Protein AF-A0A3N4KGC6-F1 (afdb_monomer_lite)

Radius of gyration: 40.46 Å; chains: 1; bounding box: 91×63×111 Å

Structure (mmCIF, N/CA/C/O backbone):
data_AF-A0A3N4KGC6-F1
#
_entry.id   AF-A0A3N4KGC6-F1
#
loop_
_atom_site.group_PDB
_atom_site.id
_atom_site.type_symbol
_atom_site.label_atom_id
_atom_site.label_alt_id
_atom_site.label_comp_id
_atom_site.label_asym_id
_atom_site.label_entity_id
_atom_site.label_seq_id
_atom_site.pdbx_PDB_ins_code
_atom_site.Cartn_x
_atom_site.Cartn_y
_atom_site.Cartn_z
_atom_site.occupancy
_atom_site.B_iso_or_equiv
_atom_site.auth_seq_id
_atom_site.auth_comp_id
_atom_site.auth_asym_id
_atom_site.auth_atom_id
_atom_site.pdbx_PDB_model_num
ATOM 1 N N . MET A 1 1 ? 43.823 -26.207 -11.808 1.00 41.62 1 MET A N 1
ATOM 2 C CA . MET A 1 1 ? 43.821 -24.797 -11.388 1.00 41.62 1 MET A CA 1
ATOM 3 C C . MET A 1 1 ? 43.533 -23.990 -12.628 1.00 41.62 1 MET A C 1
ATOM 5 O O . MET A 1 1 ? 44.386 -23.964 -13.490 1.00 41.62 1 MET A O 1
ATOM 9 N N . ASP A 1 2 ? 42.323 -23.458 -12.739 1.00 37.47 2 ASP A N 1
ATOM 10 C CA . ASP A 1 2 ? 41.963 -22.442 -13.733 1.00 37.47 2 ASP A CA 1
ATOM 11 C C . ASP A 1 2 ? 40.755 -21.695 -13.169 1.00 37.47 2 ASP A C 1
ATOM 13 O O . ASP A 1 2 ? 39.592 -21.962 -13.467 1.00 37.47 2 ASP A O 1
ATOM 17 N N . THR A 1 3 ? 41.033 -20.809 -12.217 1.00 46.56 3 THR A N 1
ATOM 18 C CA . THR A 1 3 ? 40.085 -19.783 -11.787 1.00 46.56 3 THR A CA 1
ATOM 19 C C . THR A 1 3 ? 40.137 -18.675 -12.829 1.00 46.56 3 THR A C 1
ATOM 21 O O . THR A 1 3 ? 40.777 -17.646 -12.613 1.00 46.56 3 THR A O 1
ATOM 24 N N . GLY A 1 4 ? 39.523 -18.936 -13.988 1.00 49.72 4 GLY A N 1
ATOM 25 C CA . GLY A 1 4 ? 39.298 -17.935 -15.025 1.00 49.72 4 GLY A CA 1
ATOM 26 C C . GLY A 1 4 ? 38.692 -16.691 -14.383 1.00 49.72 4 GLY A C 1
ATOM 27 O O . GLY A 1 4 ? 37.697 -16.767 -13.663 1.00 49.72 4 GLY A O 1
ATOM 28 N N . VAL A 1 5 ? 39.392 -15.577 -14.553 1.00 52.16 5 VAL A N 1
ATOM 29 C CA . VAL A 1 5 ? 39.202 -14.311 -13.851 1.00 52.16 5 VAL A CA 1
ATOM 30 C C . VAL A 1 5 ? 37.730 -13.883 -13.890 1.00 52.16 5 VAL A C 1
ATOM 32 O O . VAL A 1 5 ? 37.194 -13.546 -14.941 1.00 52.16 5 VAL A O 1
ATOM 35 N N . LEU A 1 6 ? 37.082 -13.870 -12.721 1.00 59.84 6 LEU A N 1
ATOM 36 C CA . LEU A 1 6 ? 35.742 -13.315 -12.504 1.00 59.84 6 LEU A CA 1
ATOM 37 C C . LEU A 1 6 ? 35.819 -11.780 -12.530 1.00 59.84 6 LEU A C 1
ATOM 39 O O . LEU A 1 6 ? 35.615 -11.129 -11.507 1.00 59.84 6 LEU A O 1
ATOM 43 N N . ALA A 1 7 ? 36.159 -11.203 -13.682 1.00 65.81 7 ALA A N 1
ATOM 44 C CA . ALA A 1 7 ? 36.015 -9.770 -13.894 1.00 65.81 7 ALA A CA 1
ATOM 45 C C . ALA A 1 7 ? 34.521 -9.435 -13.834 1.00 65.81 7 ALA A C 1
ATOM 47 O O . ALA A 1 7 ? 33.708 -10.086 -14.487 1.00 65.81 7 ALA A O 1
ATOM 48 N N . GLU A 1 8 ? 34.141 -8.483 -12.991 1.00 69.06 8 GLU A N 1
ATOM 49 C CA . GLU A 1 8 ? 32.735 -8.142 -12.802 1.00 69.06 8 GLU A CA 1
ATOM 50 C C . GLU A 1 8 ? 32.232 -7.260 -13.951 1.00 69.06 8 GLU A C 1
ATOM 52 O O . GLU A 1 8 ? 32.938 -6.333 -14.365 1.00 69.06 8 GLU A O 1
ATOM 57 N N . PRO A 1 9 ? 31.013 -7.506 -14.468 1.00 77.88 9 PRO A N 1
ATOM 58 C CA . PRO A 1 9 ? 30.372 -6.592 -15.394 1.00 77.88 9 PRO A CA 1
ATOM 59 C C . PRO A 1 9 ? 30.207 -5.228 -14.728 1.00 77.88 9 PRO A C 1
ATOM 61 O O . PRO A 1 9 ? 29.829 -5.139 -13.558 1.00 77.88 9 PRO A O 1
ATOM 64 N N . HIS A 1 10 ? 30.455 -4.157 -15.481 1.00 77.44 10 HIS A N 1
ATOM 65 C CA . HIS A 1 10 ? 30.272 -2.800 -14.979 1.00 77.44 10 HIS A CA 1
ATOM 66 C C . HIS A 1 10 ? 28.829 -2.603 -14.447 1.00 77.44 10 HIS A C 1
ATOM 68 O O . HIS A 1 10 ? 27.888 -3.128 -15.057 1.00 77.44 10 HIS A O 1
ATOM 74 N N . PRO A 1 11 ? 28.607 -1.827 -13.363 1.00 75.50 11 PRO A N 1
ATOM 75 C CA . PRO A 1 11 ? 27.290 -1.676 -12.724 1.00 75.50 11 PRO A CA 1
ATOM 76 C C . PRO A 1 11 ? 26.155 -1.204 -13.646 1.00 75.50 11 PRO A C 1
ATOM 78 O O . PRO A 1 11 ? 24.983 -1.424 -13.352 1.00 75.50 11 PRO A O 1
ATOM 81 N N . SER A 1 12 ? 26.498 -0.568 -14.769 1.00 77.75 12 SER A N 1
ATOM 82 C CA . SER A 1 12 ? 25.561 -0.083 -15.789 1.00 77.75 12 SER A CA 1
ATOM 83 C C . SER A 1 12 ? 24.952 -1.182 -16.662 1.00 77.75 12 SER A C 1
ATOM 85 O O . SER A 1 12 ? 23.992 -0.917 -17.379 1.00 77.75 12 SER A O 1
ATOM 87 N N . ILE A 1 13 ? 25.503 -2.397 -16.641 1.00 84.94 13 ILE A N 1
ATOM 88 C CA . ILE A 1 13 ? 25.017 -3.502 -17.467 1.00 84.94 13 ILE A CA 1
ATOM 89 C C . ILE A 1 13 ? 23.800 -4.140 -16.781 1.00 84.94 13 ILE A C 1
ATOM 91 O O . ILE A 1 13 ? 23.830 -4.509 -15.595 1.00 84.94 13 ILE A O 1
ATOM 95 N N . ALA A 1 14 ? 22.705 -4.266 -17.532 1.00 85.69 14 ALA A N 1
ATOM 96 C CA . ALA A 1 14 ? 21.502 -4.940 -17.066 1.00 85.69 14 ALA A CA 1
ATOM 97 C C . ALA A 1 14 ? 21.795 -6.427 -16.808 1.00 85.69 14 ALA A C 1
ATOM 99 O O . ALA A 1 14 ? 22.563 -7.062 -17.524 1.00 85.69 14 ALA A O 1
ATOM 100 N N . HIS A 1 15 ? 21.170 -6.999 -15.775 1.00 83.19 15 HIS A N 1
ATOM 101 C CA . HIS A 1 15 ? 21.391 -8.407 -15.412 1.00 83.19 15 HIS A CA 1
ATOM 102 C C . HIS A 1 15 ? 20.961 -9.376 -16.527 1.00 83.19 15 HIS A C 1
ATOM 104 O O . HIS A 1 15 ? 21.520 -10.460 -16.657 1.00 83.19 15 HIS A O 1
ATOM 110 N N . GLU A 1 16 ? 20.022 -8.946 -17.370 1.00 88.50 16 GLU A N 1
ATOM 111 C CA . GLU A 1 16 ? 19.565 -9.661 -18.560 1.00 88.50 16 GLU A CA 1
ATOM 112 C C . GLU A 1 16 ? 20.659 -9.807 -19.624 1.00 88.50 16 GLU A C 1
ATOM 114 O O . GLU A 1 16 ? 20.582 -10.715 -20.437 1.00 88.50 16 GLU A O 1
ATOM 119 N N . GLU A 1 17 ? 21.695 -8.964 -19.626 1.00 89.19 17 GLU A N 1
ATOM 120 C CA . GLU A 1 17 ? 22.721 -8.947 -20.678 1.00 89.19 17 GLU A CA 1
ATOM 121 C C . GLU A 1 17 ? 24.023 -9.645 -20.284 1.00 89.19 17 GLU A C 1
ATOM 123 O O . GLU A 1 17 ? 24.921 -9.800 -21.109 1.00 89.19 17 GLU A O 1
ATOM 128 N N . TYR A 1 18 ? 24.130 -10.120 -19.043 1.00 88.06 18 TYR A N 1
ATOM 129 C CA . TYR A 1 18 ? 25.347 -10.735 -18.513 1.00 88.06 18 TYR A CA 1
ATOM 130 C C . TYR A 1 18 ? 25.842 -11.921 -19.336 1.00 88.06 18 TYR A C 1
ATOM 132 O O . TYR A 1 18 ? 27.045 -12.061 -19.529 1.00 88.06 18 TYR A O 1
ATOM 140 N N . TYR A 1 19 ? 24.943 -12.711 -19.920 1.00 86.25 19 TYR A N 1
ATOM 141 C CA . TYR A 1 19 ? 25.330 -13.843 -20.762 1.00 86.25 19 TYR A CA 1
ATOM 142 C C . TYR A 1 19 ? 26.128 -13.437 -22.016 1.00 86.25 19 TYR A C 1
ATOM 144 O O . TYR A 1 19 ? 26.930 -14.237 -22.496 1.00 86.25 19 TYR A O 1
ATOM 152 N N . LYS A 1 20 ? 25.940 -12.211 -22.537 1.00 89.50 20 LYS A N 1
ATOM 153 C CA . LYS A 1 20 ? 26.638 -11.701 -23.734 1.00 89.50 20 LYS A CA 1
ATOM 154 C C . LYS A 1 20 ? 28.111 -11.391 -23.464 1.00 89.50 20 LYS A C 1
ATOM 156 O O . LYS A 1 20 ? 28.908 -11.342 -24.392 1.00 89.50 20 LYS A O 1
ATOM 161 N N . HIS A 1 21 ? 28.462 -11.155 -22.201 1.00 84.69 21 HIS A N 1
ATOM 162 C CA . HIS A 1 21 ? 29.796 -10.724 -21.780 1.00 84.69 21 HIS A CA 1
ATOM 163 C C . HIS A 1 21 ? 30.676 -11.876 -21.280 1.00 84.69 21 HIS A C 1
ATOM 165 O O . HIS A 1 21 ? 31.783 -11.643 -20.801 1.00 84.69 21 HIS A O 1
ATOM 171 N N . ILE A 1 22 ? 30.190 -13.114 -21.369 1.00 85.44 22 ILE A N 1
ATOM 172 C CA . ILE A 1 22 ? 30.942 -14.313 -21.004 1.00 85.44 22 ILE A CA 1
ATOM 173 C C . ILE A 1 22 ? 31.616 -14.856 -22.265 1.00 85.44 22 ILE A C 1
ATOM 175 O O . ILE A 1 22 ? 30.969 -14.982 -23.302 1.00 85.44 22 ILE A O 1
ATOM 179 N N . HIS A 1 23 ? 32.903 -15.190 -22.170 1.00 80.12 23 HIS A N 1
ATOM 180 C CA . HIS A 1 23 ? 33.656 -15.773 -23.279 1.00 80.12 23 HIS A CA 1
ATOM 181 C C . HIS A 1 23 ? 33.024 -17.092 -23.753 1.00 80.12 23 HIS A C 1
ATOM 183 O O . HIS A 1 23 ? 32.673 -17.949 -22.940 1.00 80.12 23 HIS A O 1
ATOM 189 N N . ASP A 1 24 ? 32.897 -17.246 -25.071 1.00 79.75 24 ASP A N 1
ATOM 190 C CA . ASP A 1 24 ? 32.247 -18.406 -25.700 1.00 79.75 24 ASP A CA 1
ATOM 191 C C . ASP A 1 24 ? 33.129 -19.669 -25.693 1.00 79.75 24 ASP A C 1
ATOM 193 O O . ASP A 1 24 ? 32.640 -20.784 -25.811 1.00 79.75 24 ASP A O 1
ATOM 197 N N . GLU A 1 25 ? 34.438 -19.512 -25.477 1.00 81.44 25 GLU A N 1
ATOM 198 C CA . GLU A 1 25 ? 35.399 -20.624 -25.384 1.00 81.44 25 GLU A CA 1
ATOM 199 C C . GLU A 1 25 ? 35.290 -21.414 -24.066 1.00 81.44 25 GLU A C 1
ATOM 201 O O . GLU A 1 25 ? 35.894 -22.477 -23.917 1.00 81.44 25 GLU A O 1
ATOM 206 N N . LEU A 1 26 ? 34.529 -20.902 -23.092 1.00 82.19 26 LEU A N 1
ATOM 207 C CA . LEU A 1 26 ? 34.356 -21.527 -21.785 1.00 82.19 26 LEU A CA 1
ATOM 208 C C . LEU A 1 26 ? 33.269 -22.611 -21.836 1.00 82.19 26 LEU A C 1
ATOM 210 O O . LEU A 1 26 ? 32.215 -22.430 -22.446 1.00 82.19 26 LEU A O 1
ATOM 214 N N . LEU A 1 27 ? 33.482 -23.724 -21.130 1.00 84.75 27 LEU A N 1
ATOM 215 C CA . LEU A 1 27 ? 32.506 -24.813 -21.095 1.00 84.75 27 LEU A CA 1
ATOM 216 C C . LEU A 1 27 ? 31.184 -24.337 -20.469 1.00 84.75 27 LEU A C 1
ATOM 218 O O . LEU A 1 27 ? 31.190 -23.562 -19.511 1.00 84.75 27 LEU A O 1
ATOM 222 N N . GLU A 1 28 ? 30.042 -24.823 -20.954 1.00 83.19 28 GLU A N 1
ATOM 223 C CA . GLU A 1 28 ? 28.717 -24.347 -20.520 1.00 83.19 28 GLU A CA 1
ATOM 224 C C . GLU A 1 28 ? 28.495 -24.347 -18.986 1.00 83.19 28 GLU A C 1
ATOM 226 O O . GLU A 1 28 ? 27.983 -23.351 -18.467 1.00 83.19 28 GLU A O 1
ATOM 231 N N . PRO A 1 29 ? 28.956 -25.350 -18.204 1.00 85.19 29 PRO A N 1
ATOM 232 C CA . PRO A 1 29 ? 28.893 -25.295 -16.737 1.00 85.19 29 PRO A CA 1
ATOM 233 C C . PRO A 1 29 ? 29.726 -24.162 -16.126 1.00 85.19 29 PRO A C 1
ATOM 235 O O . PRO A 1 29 ? 29.343 -23.565 -15.122 1.00 85.19 29 PRO A O 1
ATOM 238 N N . GLN A 1 30 ? 30.872 -23.845 -16.731 1.00 83.94 30 GLN A N 1
ATOM 239 C CA . GLN A 1 30 ? 31.736 -22.752 -16.288 1.00 83.94 30 GLN A CA 1
ATOM 240 C C . GLN A 1 30 ? 31.114 -21.393 -16.629 1.00 83.94 30 GLN A C 1
ATOM 242 O O . GLN A 1 30 ? 31.152 -20.485 -15.798 1.00 83.94 30 GLN A O 1
ATOM 247 N N . ARG A 1 31 ? 30.458 -21.273 -17.793 1.00 86.31 31 ARG A N 1
ATOM 248 C CA . ARG A 1 31 ? 29.661 -20.089 -18.157 1.00 86.31 31 ARG A CA 1
ATOM 249 C C . ARG A 1 31 ? 28.507 -19.877 -17.178 1.00 86.31 31 ARG A C 1
ATOM 251 O O . ARG A 1 31 ? 28.305 -18.764 -16.698 1.00 86.31 31 ARG A O 1
ATOM 258 N N . MET A 1 32 ? 27.800 -20.949 -16.818 1.00 86.56 32 MET A N 1
ATOM 259 C CA . MET A 1 32 ? 26.733 -20.915 -15.815 1.00 86.56 32 MET A CA 1
ATOM 260 C C . MET A 1 32 ? 27.257 -20.470 -14.444 1.00 86.56 32 MET A C 1
ATOM 262 O O . MET A 1 32 ? 26.685 -19.580 -13.819 1.00 86.56 32 MET A O 1
ATOM 266 N N . LYS A 1 33 ? 28.385 -21.031 -13.995 1.00 86.94 33 LYS A N 1
ATOM 267 C CA . LYS A 1 33 ? 29.045 -20.637 -12.744 1.00 86.94 33 LYS A CA 1
ATOM 268 C C . LYS A 1 33 ? 29.384 -19.144 -12.718 1.00 86.94 33 LYS A C 1
ATOM 270 O O . LYS A 1 33 ? 29.120 -18.475 -11.721 1.00 86.94 33 LYS A O 1
ATOM 275 N N . GLN A 1 34 ? 29.942 -18.618 -13.807 1.00 87.44 34 GLN A N 1
ATOM 276 C CA . GLN A 1 34 ? 30.283 -17.201 -13.939 1.00 87.44 34 GLN A CA 1
ATOM 277 C C . GLN A 1 34 ? 29.037 -16.306 -13.913 1.00 87.44 34 GLN A C 1
ATOM 279 O O . GLN A 1 34 ? 29.010 -15.311 -13.189 1.00 87.44 34 GLN A O 1
ATOM 284 N N . LEU A 1 35 ? 27.977 -16.697 -14.625 1.00 88.19 35 LEU A N 1
ATOM 285 C CA . LEU A 1 35 ? 26.703 -15.981 -14.636 1.00 88.19 35 LEU A CA 1
ATOM 286 C C . LEU A 1 35 ? 26.057 -15.936 -13.241 1.00 88.19 35 LEU A C 1
ATOM 288 O O . LEU A 1 35 ? 25.655 -14.868 -12.781 1.00 88.19 35 LEU A O 1
ATOM 292 N N . LEU A 1 36 ? 25.989 -17.077 -12.548 1.00 87.75 36 LEU A N 1
ATOM 293 C CA . LEU A 1 36 ? 25.438 -17.175 -11.193 1.00 87.75 36 LEU A CA 1
ATOM 294 C C . LEU A 1 36 ? 26.246 -16.351 -10.191 1.00 87.75 36 LEU A C 1
ATOM 296 O O . LEU A 1 36 ? 25.659 -15.686 -9.341 1.00 87.75 36 LEU A O 1
ATOM 300 N N . ALA A 1 37 ? 27.574 -16.337 -10.318 1.00 88.12 37 ALA A N 1
ATOM 301 C CA . ALA A 1 37 ? 28.440 -15.523 -9.475 1.00 88.12 37 ALA A CA 1
ATOM 302 C C . ALA A 1 37 ? 28.172 -14.021 -9.659 1.00 88.12 37 ALA A C 1
ATOM 304 O O . ALA A 1 37 ? 28.037 -13.296 -8.673 1.00 88.12 37 ALA A O 1
ATOM 305 N N . TRP A 1 38 ? 28.042 -13.551 -10.904 1.00 89.50 38 TRP A N 1
ATOM 306 C CA . TRP A 1 38 ? 27.727 -12.151 -11.203 1.00 89.50 38 TRP A CA 1
ATOM 307 C C . TRP A 1 38 ? 26.329 -11.750 -10.716 1.00 89.50 38 TRP A C 1
ATOM 309 O O . TRP A 1 38 ? 26.170 -10.714 -10.067 1.00 89.50 38 TRP A O 1
ATOM 319 N N . CYS A 1 39 ? 25.319 -12.587 -10.969 1.00 88.50 39 CYS A N 1
ATOM 320 C CA . CYS A 1 39 ? 23.953 -12.361 -10.495 1.00 88.50 39 CYS A CA 1
ATOM 321 C C . CYS A 1 39 ? 23.865 -12.375 -8.964 1.00 88.50 39 CYS A C 1
ATOM 323 O O . CYS A 1 39 ? 23.202 -11.515 -8.386 1.00 88.50 39 CYS A O 1
ATOM 325 N N . GLY A 1 40 ? 24.562 -13.312 -8.315 1.00 88.06 40 GLY A N 1
ATOM 326 C CA . GLY A 1 40 ? 24.655 -13.411 -6.864 1.00 88.06 40 GLY A CA 1
ATOM 327 C C . GLY A 1 40 ? 25.257 -12.146 -6.262 1.00 88.06 40 GLY A C 1
ATOM 328 O O . GLY A 1 40 ? 24.592 -11.471 -5.485 1.00 88.06 40 GLY A O 1
ATOM 329 N N . ARG A 1 41 ? 26.457 -11.737 -6.694 1.00 87.50 41 ARG A N 1
ATOM 330 C CA . ARG A 1 41 ? 27.117 -10.525 -6.169 1.00 87.50 41 ARG A CA 1
ATOM 331 C C . ARG A 1 41 ? 26.276 -9.264 -6.346 1.00 87.50 41 ARG A C 1
ATOM 333 O O . ARG A 1 41 ? 26.180 -8.465 -5.421 1.00 87.50 41 ARG A O 1
ATOM 340 N N . LYS A 1 42 ? 25.599 -9.108 -7.489 1.00 85.38 42 LYS A N 1
ATOM 341 C CA . LYS A 1 42 ? 24.647 -8.006 -7.687 1.00 85.38 42 LYS A CA 1
ATOM 342 C C . LYS A 1 42 ? 23.452 -8.091 -6.741 1.00 85.38 42 LYS A C 1
ATOM 344 O O . LYS A 1 42 ? 23.001 -7.061 -6.255 1.00 85.38 42 LYS A O 1
ATOM 349 N N . ALA A 1 43 ? 22.930 -9.283 -6.465 1.00 85.31 43 ALA A N 1
ATOM 350 C CA . ALA A 1 43 ? 21.828 -9.458 -5.522 1.00 85.31 43 ALA A CA 1
ATOM 351 C C . ALA A 1 43 ? 22.222 -9.125 -4.072 1.00 85.31 43 ALA A C 1
ATOM 353 O O . ALA A 1 43 ? 21.376 -8.599 -3.350 1.00 85.31 43 ALA A O 1
ATOM 354 N N . LEU A 1 44 ? 23.486 -9.363 -3.690 1.00 82.75 44 LEU A N 1
ATOM 355 C CA . LEU A 1 44 ? 24.046 -8.976 -2.388 1.00 82.75 44 LEU A CA 1
ATOM 356 C C . LEU A 1 44 ? 24.246 -7.458 -2.241 1.00 82.75 44 LEU A C 1
ATOM 358 O O . LEU A 1 44 ? 24.350 -6.966 -1.114 1.00 82.75 44 LEU A O 1
ATOM 362 N N . THR A 1 45 ? 24.292 -6.697 -3.346 1.00 78.62 45 THR A N 1
ATOM 363 C CA . THR A 1 45 ? 24.340 -5.231 -3.241 1.00 78.62 45 THR A CA 1
ATOM 364 C C . THR A 1 45 ? 23.099 -4.736 -2.493 1.00 78.62 45 THR A C 1
ATOM 366 O O . THR A 1 45 ? 21.986 -5.211 -2.754 1.00 78.62 45 THR A O 1
ATOM 369 N N . PRO A 1 46 ? 23.265 -3.834 -1.509 1.00 67.19 46 PRO A N 1
ATOM 370 C CA . PRO A 1 46 ? 22.160 -3.408 -0.668 1.00 67.19 46 PRO A CA 1
ATOM 371 C C . PRO A 1 46 ? 21.067 -2.797 -1.544 1.00 67.19 46 PRO A C 1
ATOM 373 O O . PRO A 1 46 ? 21.273 -1.797 -2.222 1.00 67.19 46 PRO A O 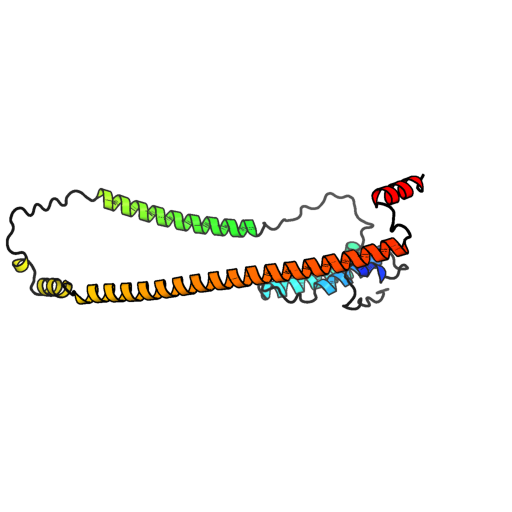1
ATOM 376 N N . LYS A 1 47 ? 19.880 -3.409 -1.532 1.00 64.88 47 LYS A N 1
ATOM 377 C CA . LYS A 1 47 ? 18.687 -2.779 -2.094 1.00 64.88 47 LYS A CA 1
ATOM 378 C C . LYS A 1 47 ? 18.280 -1.665 -1.140 1.00 64.88 47 LYS A C 1
ATOM 380 O O . LYS A 1 47 ? 17.684 -1.941 -0.097 1.00 64.88 47 LYS A O 1
ATOM 385 N N . ASP A 1 48 ? 18.630 -0.436 -1.497 1.00 55.16 48 ASP A N 1
ATOM 386 C CA . ASP A 1 48 ? 18.234 0.783 -0.797 1.00 55.16 48 ASP A CA 1
ATOM 387 C C . ASP A 1 48 ? 16.699 0.847 -0.727 1.00 55.16 48 ASP A C 1
ATOM 389 O O . ASP A 1 48 ? 16.037 1.245 -1.682 1.00 55.16 48 ASP A O 1
ATOM 393 N N . GLY A 1 49 ? 16.097 0.369 0.369 1.00 57.50 49 GLY A N 1
ATOM 394 C CA . GLY A 1 49 ? 14.649 0.511 0.563 1.00 57.50 49 GLY A CA 1
ATOM 395 C C . GLY A 1 49 ? 13.893 -0.546 1.367 1.00 57.50 49 GLY A C 1
ATOM 396 O O . GLY A 1 49 ? 12.677 -0.414 1.475 1.00 57.50 49 GLY A O 1
ATOM 397 N N . LYS A 1 50 ? 14.518 -1.580 1.952 1.00 57.00 50 LYS A N 1
ATOM 398 C CA . LYS A 1 50 ? 13.782 -2.513 2.835 1.00 57.00 50 LYS A CA 1
ATOM 399 C C . LYS A 1 50 ? 14.070 -2.281 4.316 1.00 57.00 50 LYS A C 1
ATOM 401 O O . LYS A 1 50 ? 15.096 -2.700 4.838 1.00 57.00 50 LYS A O 1
ATOM 406 N N . VAL A 1 51 ? 13.097 -1.658 4.981 1.00 52.91 51 VAL A N 1
ATOM 407 C CA . VAL A 1 51 ? 12.952 -1.592 6.441 1.00 52.91 51 VAL A CA 1
ATOM 408 C C . VAL A 1 51 ? 12.474 -2.965 6.924 1.00 52.91 51 VAL A C 1
ATOM 410 O O . VAL A 1 51 ? 11.289 -3.278 6.865 1.00 52.91 51 VAL A O 1
ATOM 413 N N . GLY A 1 52 ? 13.408 -3.822 7.319 1.00 66.88 52 GLY A N 1
ATOM 414 C CA . GLY A 1 52 ? 13.136 -5.087 8.003 1.00 66.88 52 GLY A CA 1
ATOM 415 C C . GLY A 1 52 ? 14.070 -5.241 9.200 1.00 66.88 52 GLY A C 1
ATOM 416 O O . GLY A 1 52 ? 14.986 -4.435 9.366 1.00 66.88 52 GLY A O 1
ATOM 417 N N . ASP A 1 53 ? 13.845 -6.266 10.024 1.00 78.69 53 ASP A N 1
ATOM 418 C CA . ASP A 1 53 ? 14.678 -6.556 11.196 1.00 78.69 53 ASP A CA 1
ATOM 419 C C . ASP A 1 53 ? 16.164 -6.614 10.807 1.00 78.69 53 ASP A C 1
ATOM 421 O O . ASP A 1 53 ? 16.600 -7.495 10.061 1.00 78.69 53 ASP A O 1
ATOM 425 N N . ALA A 1 54 ? 16.954 -5.659 11.309 1.00 82.06 54 ALA A N 1
ATOM 426 C CA . ALA A 1 54 ? 18.360 -5.496 10.935 1.00 82.06 54 ALA A CA 1
ATOM 427 C C . ALA A 1 54 ? 19.201 -6.749 11.244 1.00 82.06 54 ALA A C 1
ATOM 429 O O . ALA A 1 54 ? 20.129 -7.080 10.508 1.00 82.06 54 ALA A O 1
ATOM 430 N N . THR A 1 55 ? 18.843 -7.479 12.303 1.00 86.62 55 THR A N 1
ATOM 431 C CA . THR A 1 55 ? 19.465 -8.751 12.687 1.00 86.62 55 THR A CA 1
ATOM 432 C C . THR A 1 55 ? 19.168 -9.857 11.678 1.00 86.62 55 THR A C 1
ATOM 434 O O . THR A 1 55 ? 20.087 -10.543 11.238 1.00 86.62 55 THR A O 1
ATOM 437 N N . ALA A 1 56 ? 17.910 -10.003 11.253 1.00 85.56 56 ALA A N 1
ATOM 438 C CA . ALA A 1 56 ? 17.516 -10.979 10.242 1.00 85.56 56 ALA A CA 1
ATOM 439 C C . ALA A 1 56 ? 18.177 -10.678 8.890 1.00 85.56 56 ALA A C 1
ATOM 441 O O . ALA A 1 56 ? 18.635 -11.597 8.215 1.00 85.56 56 ALA A O 1
ATOM 442 N N . ALA A 1 57 ? 18.288 -9.397 8.524 1.00 84.25 57 ALA A N 1
ATOM 443 C CA . ALA A 1 57 ? 18.996 -8.971 7.320 1.00 84.25 57 ALA A CA 1
ATOM 444 C C . ALA A 1 57 ? 20.502 -9.288 7.383 1.00 84.25 57 ALA A C 1
ATOM 446 O O . ALA A 1 57 ? 21.071 -9.737 6.391 1.00 84.25 57 ALA A O 1
ATOM 447 N N . ALA A 1 58 ? 21.147 -9.100 8.540 1.00 86.94 58 ALA A N 1
ATOM 448 C CA . ALA A 1 58 ? 22.554 -9.452 8.726 1.00 86.94 58 ALA A CA 1
ATOM 449 C C . ALA A 1 58 ? 22.790 -10.969 8.635 1.00 86.94 58 ALA A C 1
ATOM 451 O O . ALA A 1 58 ? 23.703 -11.403 7.939 1.00 86.94 58 ALA A O 1
ATOM 452 N N . VAL A 1 59 ? 21.936 -11.778 9.274 1.00 89.38 59 VAL A N 1
ATOM 453 C CA . VAL A 1 59 ? 22.003 -13.247 9.181 1.00 89.38 59 VAL A CA 1
ATOM 454 C C . VAL A 1 59 ? 21.772 -13.717 7.745 1.00 89.38 59 VAL A C 1
ATOM 456 O O . VAL A 1 59 ? 22.507 -14.570 7.258 1.00 89.38 59 VAL A O 1
ATOM 459 N N . ALA A 1 60 ? 20.790 -13.139 7.046 1.00 89.19 60 ALA A N 1
ATOM 460 C CA . ALA A 1 60 ? 20.530 -13.463 5.648 1.00 89.19 60 ALA A CA 1
ATOM 461 C C . ALA A 1 60 ? 21.751 -13.186 4.759 1.00 89.19 60 ALA A C 1
ATOM 463 O O . ALA A 1 60 ? 22.090 -14.037 3.949 1.00 89.19 60 ALA A O 1
ATOM 464 N N . ARG A 1 61 ? 22.457 -12.063 4.960 1.00 87.88 61 ARG A N 1
ATOM 465 C CA . ARG A 1 61 ? 23.689 -11.755 4.212 1.00 87.88 61 ARG A CA 1
ATOM 466 C C . ARG A 1 61 ? 24.783 -12.795 4.416 1.00 87.88 61 ARG A C 1
ATOM 468 O O . ARG A 1 61 ? 25.381 -13.223 3.440 1.00 87.88 61 ARG A O 1
ATOM 475 N N . ILE A 1 62 ? 25.007 -13.226 5.657 1.00 92.38 62 ILE A N 1
ATOM 476 C CA . ILE A 1 62 ? 26.008 -14.260 5.960 1.00 92.38 62 ILE A CA 1
ATOM 477 C C . ILE A 1 62 ? 25.673 -15.555 5.205 1.00 92.38 62 ILE A C 1
ATOM 479 O O . ILE A 1 62 ? 26.541 -16.136 4.563 1.00 92.38 62 ILE A O 1
ATOM 483 N N . ILE A 1 63 ? 24.400 -15.967 5.225 1.00 91.75 63 ILE A N 1
ATOM 484 C CA . ILE A 1 63 ? 23.935 -17.168 4.516 1.00 91.75 63 ILE A CA 1
ATOM 485 C C . ILE A 1 63 ? 24.058 -16.995 2.994 1.00 91.75 63 ILE A C 1
ATOM 487 O O . ILE A 1 63 ? 24.469 -17.917 2.299 1.00 91.75 63 ILE A O 1
ATOM 491 N N . GLU A 1 64 ? 23.705 -15.829 2.450 1.00 89.75 64 GLU A N 1
ATOM 492 C CA . GLU A 1 64 ? 23.821 -15.535 1.016 1.00 89.75 64 GLU A CA 1
ATOM 493 C C . GLU A 1 64 ? 25.282 -15.570 0.536 1.00 89.75 64 GLU A C 1
ATOM 495 O O . GLU A 1 64 ? 25.560 -16.108 -0.538 1.00 89.75 64 GLU A O 1
ATOM 500 N N . GLU A 1 65 ? 26.218 -15.046 1.333 1.00 90.88 65 GLU A N 1
ATOM 501 C CA . GLU A 1 65 ? 27.661 -15.110 1.067 1.00 90.88 65 GLU A CA 1
ATOM 502 C C . GLU A 1 65 ? 28.187 -16.549 1.114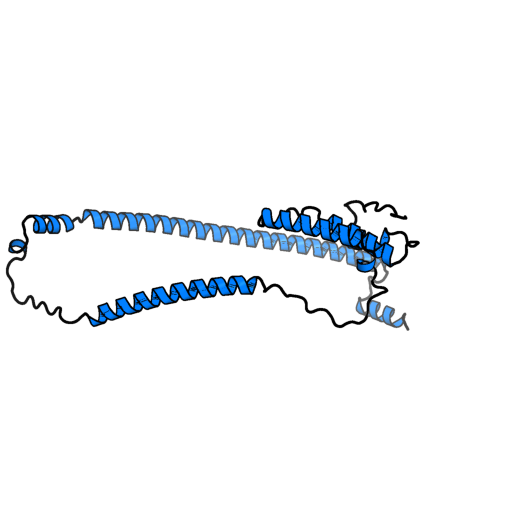 1.00 90.88 65 GLU A C 1
ATOM 504 O O . GLU A 1 65 ? 28.926 -16.961 0.215 1.00 90.88 65 GLU A O 1
ATOM 509 N N . GLU A 1 66 ? 27.768 -17.330 2.112 1.00 93.06 66 GLU A N 1
ATOM 510 C CA . GLU A 1 66 ? 28.120 -18.747 2.244 1.00 93.06 66 GLU A CA 1
ATOM 511 C C . GLU A 1 66 ? 27.621 -19.550 1.034 1.00 93.06 66 GLU A C 1
ATOM 513 O O . GLU A 1 66 ? 28.413 -20.219 0.370 1.00 93.06 66 GLU A O 1
ATOM 518 N N . VAL A 1 67 ? 26.353 -19.384 0.645 1.00 91.62 67 VAL A N 1
ATOM 519 C CA . VAL A 1 67 ? 25.770 -20.049 -0.533 1.00 91.62 67 VAL A CA 1
ATOM 520 C C . VAL A 1 67 ? 26.500 -19.660 -1.820 1.00 91.62 67 VAL A C 1
ATOM 522 O O . VAL A 1 67 ? 26.762 -20.514 -2.668 1.00 91.62 67 VAL A O 1
ATOM 525 N N . LEU A 1 68 ? 26.856 -18.384 -1.991 1.00 90.00 68 LEU A N 1
ATOM 526 C CA . LEU A 1 68 ? 27.628 -17.943 -3.153 1.00 90.00 68 LEU A CA 1
ATOM 527 C C . LEU A 1 68 ? 29.017 -18.593 -3.167 1.00 90.00 68 LEU A C 1
ATOM 529 O O . LEU A 1 68 ? 29.481 -19.033 -4.222 1.00 90.00 68 LEU A O 1
ATOM 533 N N . SER A 1 69 ? 29.668 -18.683 -2.007 1.00 90.25 69 SER A N 1
ATOM 534 C CA . SER A 1 69 ? 30.962 -19.348 -1.865 1.00 90.25 69 SER A CA 1
ATOM 535 C C . SER A 1 69 ? 30.881 -20.847 -2.181 1.00 90.25 69 SER A C 1
ATOM 537 O O . SER A 1 69 ? 31.754 -21.368 -2.880 1.00 90.25 69 SER A O 1
ATOM 539 N N . ASP A 1 70 ? 29.789 -21.510 -1.796 1.00 90.62 70 ASP A N 1
ATOM 540 C CA . ASP A 1 70 ? 29.522 -22.919 -2.082 1.00 90.62 70 ASP A CA 1
ATOM 541 C C . ASP A 1 70 ? 29.289 -23.175 -3.572 1.00 90.62 70 ASP A C 1
ATOM 543 O O . ASP A 1 70 ? 29.848 -24.111 -4.145 1.00 90.62 70 ASP A O 1
ATOM 547 N N . VAL A 1 71 ? 28.527 -22.310 -4.248 1.00 88.31 71 VAL A N 1
ATOM 548 C CA . VAL A 1 71 ? 28.332 -22.383 -5.708 1.00 88.31 71 VAL A CA 1
ATOM 549 C C . VAL A 1 71 ? 29.659 -22.188 -6.454 1.00 88.31 71 VAL A C 1
ATOM 551 O O . VAL A 1 71 ? 29.883 -22.774 -7.518 1.00 88.31 71 VAL A O 1
ATOM 554 N N . LEU A 1 72 ? 30.570 -21.382 -5.901 1.00 84.94 72 LEU A N 1
ATOM 555 C CA . LEU A 1 72 ? 31.895 -21.168 -6.475 1.00 84.94 72 LEU A CA 1
ATOM 556 C C . LEU A 1 72 ? 32.877 -22.311 -6.183 1.00 84.94 72 LEU A C 1
ATOM 558 O O . LEU A 1 72 ? 33.736 -22.589 -7.027 1.00 84.94 72 LEU A O 1
ATOM 562 N N . SER A 1 73 ? 32.780 -22.965 -5.029 1.00 88.44 73 SER A N 1
ATOM 563 C CA . SER A 1 73 ? 33.686 -24.043 -4.622 1.00 88.44 73 SER A CA 1
ATOM 564 C C . SER A 1 73 ? 33.278 -25.394 -5.216 1.00 88.44 73 SER A C 1
ATOM 566 O O . SER A 1 73 ? 34.140 -26.158 -5.655 1.00 88.44 73 SER A O 1
ATOM 568 N N . ASN A 1 74 ? 31.973 -25.665 -5.309 1.00 85.50 74 ASN A N 1
ATOM 569 C CA . ASN A 1 74 ? 31.436 -26.951 -5.728 1.00 85.50 74 ASN A CA 1
ATOM 570 C C . ASN A 1 74 ? 30.958 -26.930 -7.199 1.00 85.50 74 ASN A C 1
ATOM 572 O O . ASN A 1 74 ? 29.900 -26.371 -7.508 1.00 85.50 74 ASN A O 1
ATOM 576 N N . PRO A 1 75 ? 31.673 -27.589 -8.135 1.00 79.31 75 PRO A N 1
ATOM 577 C CA . PRO A 1 75 ? 31.249 -27.665 -9.535 1.00 79.31 75 PRO A CA 1
ATOM 578 C C . PRO A 1 75 ? 29.958 -28.480 -9.728 1.00 79.31 75 PRO A C 1
ATOM 580 O O . PRO A 1 75 ? 29.296 -28.332 -10.751 1.00 79.31 75 PRO A O 1
ATOM 583 N N . GLY A 1 76 ? 29.566 -29.312 -8.756 1.00 82.25 76 GLY A N 1
ATOM 584 C CA . GLY A 1 76 ? 28.317 -30.074 -8.793 1.00 82.25 76 GLY A CA 1
ATOM 585 C C . GLY A 1 76 ? 27.063 -29.210 -8.643 1.00 82.25 76 GLY A C 1
ATOM 586 O O . GLY A 1 76 ? 26.022 -29.576 -9.173 1.00 82.25 76 GLY A O 1
ATOM 587 N N . LEU A 1 77 ? 27.160 -28.044 -7.990 1.00 79.94 77 LEU A N 1
ATOM 588 C CA . LEU A 1 77 ? 26.034 -27.108 -7.845 1.00 79.94 77 LEU A CA 1
ATOM 589 C C . LEU A 1 77 ? 25.788 -26.268 -9.109 1.00 79.94 77 LEU A C 1
ATOM 591 O O . LEU A 1 77 ? 24.682 -25.779 -9.319 1.00 79.94 77 LEU A O 1
ATOM 595 N N . SER A 1 78 ? 26.811 -26.096 -9.953 1.00 81.75 78 SER A N 1
ATOM 596 C CA . SER A 1 78 ? 26.721 -25.359 -11.227 1.00 81.75 78 SER A CA 1
ATOM 597 C C . SER A 1 78 ? 26.556 -26.268 -12.449 1.00 81.75 78 SER A C 1
ATOM 599 O O . SER A 1 78 ? 26.139 -25.806 -13.513 1.00 81.75 78 SER A O 1
ATOM 601 N N . SER A 1 79 ? 26.859 -27.562 -12.313 1.00 83.06 79 SER A N 1
ATOM 602 C CA . SER A 1 79 ? 26.698 -28.547 -13.378 1.00 83.06 79 SER A CA 1
ATOM 603 C C . SER A 1 79 ? 25.286 -29.122 -13.399 1.00 83.06 79 SER A C 1
ATOM 605 O O . SER A 1 79 ? 24.853 -29.804 -12.476 1.00 83.06 79 SER A O 1
ATOM 607 N N . TRP A 1 80 ? 24.589 -28.908 -14.510 1.00 79.00 80 TRP A N 1
ATOM 608 C CA . TRP A 1 80 ? 23.300 -29.531 -14.808 1.00 79.00 80 TRP A CA 1
ATOM 609 C C . TRP A 1 80 ? 23.435 -30.759 -15.730 1.00 79.00 80 TRP A C 1
ATOM 611 O O . TRP A 1 80 ? 22.451 -31.459 -15.955 1.00 79.00 80 TRP A O 1
ATOM 621 N N . PHE A 1 81 ? 24.654 -31.069 -16.202 1.00 79.69 81 PHE A N 1
ATOM 622 C CA . PHE A 1 81 ? 24.965 -32.249 -17.029 1.00 79.69 81 PHE A CA 1
ATOM 623 C C . PHE A 1 81 ? 24.757 -33.572 -16.282 1.00 79.69 81 PHE A C 1
ATOM 625 O O . PHE A 1 81 ? 24.479 -34.590 -16.904 1.00 79.69 81 PHE A O 1
ATOM 632 N N . ASN A 1 82 ? 24.868 -33.549 -14.952 1.00 76.38 82 ASN A N 1
ATOM 633 C CA . ASN A 1 82 ? 24.695 -34.722 -14.093 1.00 76.38 82 ASN A CA 1
ATOM 634 C C . ASN A 1 82 ? 23.294 -34.784 -13.462 1.00 76.38 82 ASN A C 1
ATOM 636 O O . ASN A 1 82 ? 23.123 -35.405 -12.415 1.00 76.38 82 ASN A O 1
ATOM 640 N N . ARG A 1 83 ? 22.295 -34.093 -14.035 1.00 72.56 83 ARG A N 1
ATOM 641 C CA . ARG A 1 83 ? 20.931 -34.118 -13.503 1.00 72.56 83 ARG A CA 1
ATOM 642 C C . ARG A 1 83 ? 20.317 -35.490 -13.761 1.00 72.56 83 ARG A C 1
ATOM 644 O O . ARG A 1 83 ? 19.826 -35.757 -14.852 1.00 72.56 83 ARG A O 1
ATOM 651 N N . GLU A 1 84 ? 20.327 -36.349 -12.751 1.00 73.31 84 GLU A N 1
ATOM 652 C CA . GLU A 1 84 ? 19.448 -37.513 -12.734 1.00 73.31 84 GLU A CA 1
ATOM 653 C C . GLU A 1 84 ? 17.997 -37.008 -12.778 1.00 73.31 84 GLU A C 1
ATOM 655 O O . GLU A 1 84 ? 17.650 -36.078 -12.044 1.00 73.31 84 GLU A O 1
ATOM 660 N N . ASP A 1 85 ? 17.138 -37.606 -13.611 1.00 72.75 85 ASP A N 1
ATOM 661 C CA . ASP A 1 85 ? 15.683 -37.356 -13.628 1.00 72.75 85 ASP A CA 1
ATOM 662 C C . ASP A 1 85 ? 15.007 -37.947 -12.366 1.00 72.75 85 ASP A C 1
ATOM 664 O O . ASP A 1 85 ? 14.002 -38.657 -12.417 1.00 72.75 85 ASP A O 1
ATOM 668 N N . SER A 1 86 ? 15.608 -37.697 -11.204 1.00 67.50 86 SER A N 1
ATOM 669 C CA . SER A 1 86 ? 15.141 -38.118 -9.895 1.00 67.50 86 SER A CA 1
ATOM 670 C C . SER A 1 86 ? 13.964 -37.249 -9.461 1.00 67.50 86 SER A C 1
ATOM 672 O O . SER A 1 86 ? 13.903 -36.051 -9.757 1.00 67.50 86 SER A O 1
ATOM 674 N N . GLN A 1 87 ? 12.998 -37.862 -8.772 1.00 71.44 87 GLN A N 1
ATOM 675 C CA . GLN A 1 87 ? 11.798 -37.167 -8.314 1.00 71.44 87 GLN A CA 1
ATOM 676 C C . GLN A 1 87 ? 12.182 -35.941 -7.467 1.00 71.44 87 GLN A C 1
ATOM 678 O O . GLN A 1 87 ? 13.080 -36.040 -6.627 1.00 71.44 87 GLN A O 1
ATOM 683 N N . PRO A 1 88 ? 11.519 -34.784 -7.662 1.00 67.12 88 PRO A N 1
ATOM 684 C CA . PRO A 1 88 ? 11.857 -33.570 -6.935 1.00 67.12 88 PRO A CA 1
ATOM 685 C C . PRO A 1 88 ? 11.758 -33.830 -5.431 1.00 67.12 88 PRO A C 1
ATOM 687 O O . PRO A 1 88 ? 10.729 -34.298 -4.938 1.00 67.12 88 PRO A O 1
ATOM 690 N N . SER A 1 89 ? 12.837 -33.530 -4.705 1.00 67.56 89 SER A N 1
ATOM 691 C CA . SER A 1 89 ? 12.869 -33.656 -3.251 1.00 67.56 89 SER A CA 1
ATOM 692 C C . SER A 1 89 ? 11.736 -32.839 -2.622 1.00 67.56 89 SER A C 1
ATOM 694 O O . SER A 1 89 ? 11.321 -31.793 -3.132 1.00 67.56 89 SER A O 1
ATOM 696 N N . THR A 1 90 ? 11.182 -33.329 -1.513 1.00 72.50 90 THR A N 1
ATOM 697 C CA . THR A 1 90 ? 10.070 -32.667 -0.826 1.00 72.50 90 THR A CA 1
ATOM 698 C C . THR A 1 90 ? 10.530 -31.326 -0.253 1.00 72.50 90 THR A C 1
ATOM 700 O O . THR A 1 90 ? 11.118 -31.265 0.825 1.00 72.50 90 THR A O 1
ATOM 703 N N . VAL A 1 91 ? 10.268 -30.238 -0.977 1.00 74.31 91 VAL A N 1
ATOM 704 C CA . VAL A 1 91 ? 10.581 -28.874 -0.537 1.00 74.31 91 VAL A CA 1
ATOM 705 C C . VAL A 1 91 ? 9.739 -28.529 0.693 1.00 74.31 91 VAL A C 1
ATOM 707 O O . VAL A 1 91 ? 8.507 -28.524 0.630 1.00 74.31 91 VAL A O 1
ATOM 710 N N . ILE A 1 92 ? 10.396 -28.199 1.809 1.00 74.69 92 ILE A N 1
ATOM 711 C CA . ILE A 1 92 ? 9.738 -27.686 3.017 1.00 74.69 92 ILE A CA 1
ATOM 712 C C . ILE A 1 92 ? 9.206 -26.281 2.703 1.00 74.69 92 ILE A C 1
ATOM 714 O O . ILE A 1 92 ? 9.962 -25.315 2.592 1.00 74.69 92 ILE A O 1
ATOM 718 N N . LYS A 1 93 ? 7.889 -26.160 2.519 1.00 78.25 93 LYS A N 1
ATOM 719 C CA . LYS A 1 93 ? 7.232 -24.890 2.183 1.00 78.25 93 LYS A CA 1
ATOM 720 C C . LYS A 1 93 ? 7.032 -24.064 3.449 1.00 78.25 93 LYS A C 1
ATOM 722 O O . LYS A 1 93 ? 6.328 -24.493 4.362 1.00 78.25 93 LYS A O 1
ATOM 727 N N . LYS A 1 94 ? 7.605 -22.859 3.491 1.00 82.19 94 LYS A N 1
ATOM 728 C CA . LYS A 1 94 ? 7.266 -21.880 4.533 1.00 82.19 94 LYS A CA 1
ATOM 729 C C . LYS A 1 94 ? 5.772 -21.525 4.427 1.00 82.19 94 LYS A C 1
ATOM 731 O O . LYS A 1 94 ? 5.266 -21.406 3.306 1.00 82.19 94 LYS A O 1
ATOM 736 N N . PRO A 1 95 ? 5.056 -21.363 5.554 1.00 86.69 95 PRO A N 1
ATOM 737 C 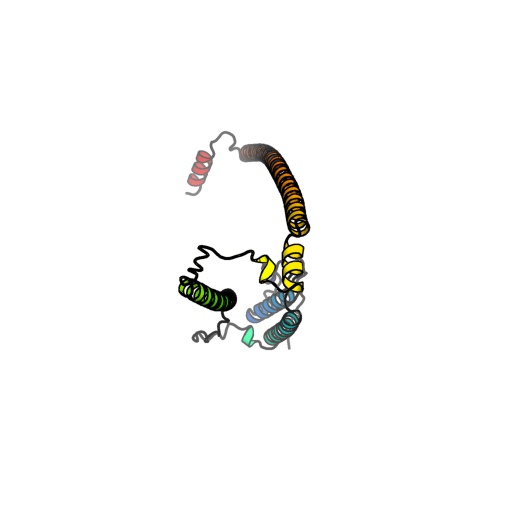CA . PRO A 1 95 ? 3.666 -20.929 5.523 1.00 86.69 95 PRO A CA 1
ATOM 738 C C . PRO A 1 95 ? 3.560 -19.542 4.879 1.00 86.69 95 PRO A C 1
ATOM 740 O O . PRO A 1 95 ? 4.435 -18.694 5.041 1.00 86.69 95 PRO A O 1
ATOM 743 N N . ASN A 1 96 ? 2.479 -19.318 4.131 1.00 89.06 96 ASN A N 1
ATOM 744 C CA . ASN A 1 96 ? 2.209 -18.025 3.505 1.00 89.06 96 ASN A CA 1
ATOM 745 C C . ASN A 1 96 ? 2.114 -16.936 4.597 1.00 89.06 96 ASN A C 1
ATOM 747 O O . ASN A 1 96 ? 1.352 -17.142 5.545 1.00 89.06 96 ASN A O 1
ATOM 751 N N . PRO A 1 97 ? 2.807 -15.784 4.477 1.00 91.50 97 PRO A N 1
ATOM 752 C CA . PRO A 1 97 ? 2.748 -14.709 5.474 1.00 91.50 97 PRO A CA 1
ATOM 753 C C . PRO A 1 97 ? 1.314 -14.258 5.775 1.00 91.50 97 PRO A C 1
ATOM 755 O O . PRO A 1 97 ? 0.954 -14.069 6.931 1.00 91.50 97 PRO A O 1
ATOM 758 N N . ARG A 1 98 ? 0.437 -14.227 4.762 1.00 92.06 98 ARG A N 1
ATOM 759 C CA . ARG A 1 98 ? -0.981 -13.885 4.955 1.00 92.06 98 ARG A CA 1
ATOM 760 C C . ARG A 1 98 ? -1.708 -14.868 5.869 1.00 92.06 98 ARG A C 1
ATOM 762 O O . ARG A 1 98 ? -2.661 -14.478 6.530 1.00 92.06 98 ARG A O 1
ATOM 769 N N . ASN A 1 99 ? -1.292 -16.135 5.887 1.00 92.94 99 ASN A N 1
ATOM 770 C CA . ASN A 1 99 ? -1.884 -17.130 6.775 1.00 92.94 99 ASN A CA 1
ATOM 771 C C . ASN A 1 99 ? -1.507 -16.850 8.235 1.00 92.94 99 ASN A C 1
ATOM 773 O O . ASN A 1 99 ? -2.359 -16.953 9.106 1.00 92.94 99 ASN A O 1
ATOM 777 N N . ILE A 1 100 ? -0.265 -16.431 8.486 1.00 94.12 100 ILE A N 1
ATOM 778 C CA . ILE A 1 100 ? 0.206 -16.049 9.824 1.00 94.12 100 ILE A CA 1
ATOM 779 C C . ILE A 1 100 ? -0.563 -14.816 10.316 1.00 94.12 100 ILE A C 1
ATOM 781 O O . ILE A 1 100 ? -1.120 -14.837 11.411 1.00 94.12 100 ILE A O 1
ATOM 785 N N . ASP A 1 101 ? -0.683 -13.783 9.477 1.00 94.25 101 ASP A N 1
ATOM 786 C CA . ASP A 1 101 ? -1.431 -12.568 9.822 1.00 94.25 101 ASP A CA 1
ATOM 787 C C . ASP A 1 101 ? -2.915 -12.857 10.082 1.00 94.25 101 ASP A C 1
ATOM 789 O O . ASP A 1 101 ? -3.529 -12.279 10.980 1.00 94.25 101 ASP A O 1
ATOM 793 N N . ASN A 1 102 ? -3.516 -13.747 9.285 1.00 96.00 102 ASN A N 1
ATOM 794 C CA . ASN A 1 102 ? -4.905 -14.152 9.467 1.00 96.00 102 ASN A CA 1
ATOM 795 C C . ASN A 1 102 ? -5.097 -14.923 10.775 1.00 96.00 102 ASN A C 1
ATOM 797 O O . ASN A 1 102 ? -6.069 -14.654 11.473 1.00 96.00 102 ASN A O 1
ATOM 801 N N . LEU A 1 103 ? -4.178 -15.826 11.130 1.00 96.81 103 LEU A N 1
ATOM 802 C CA . LEU A 1 103 ? -4.214 -16.541 12.409 1.00 96.81 103 LEU A CA 1
ATOM 803 C C . LEU A 1 103 ? -4.148 -15.564 13.590 1.00 96.81 103 LEU A C 1
ATOM 805 O O . LEU A 1 103 ? -5.015 -15.608 14.458 1.00 96.81 103 LEU A O 1
ATOM 809 N N . ALA A 1 104 ? -3.218 -14.605 13.564 1.00 96.56 104 ALA A N 1
ATOM 810 C CA . ALA A 1 104 ? -3.112 -13.583 14.609 1.00 96.56 104 ALA A CA 1
ATOM 811 C C . ALA A 1 104 ? -4.392 -12.731 14.735 1.00 96.56 104 ALA A C 1
ATOM 813 O O . ALA A 1 104 ? -4.845 -12.412 15.836 1.00 96.56 104 ALA A O 1
ATOM 814 N N . LYS A 1 105 ? -5.024 -12.382 13.605 1.00 97.94 105 LYS A N 1
ATOM 815 C CA . LYS A 1 105 ? -6.309 -11.663 13.596 1.00 97.94 105 LYS A CA 1
ATOM 816 C C . LYS A 1 105 ? -7.446 -12.500 14.169 1.00 97.94 105 LYS A C 1
ATOM 818 O O . LYS A 1 105 ? -8.271 -11.959 14.900 1.00 97.94 105 LYS A O 1
ATOM 823 N N . VAL A 1 106 ? -7.503 -13.787 13.835 1.00 98.00 106 VAL A N 1
ATOM 824 C CA . VAL A 1 106 ? -8.508 -14.711 14.372 1.00 98.00 106 VAL A CA 1
ATOM 825 C C . VAL A 1 106 ? -8.388 -14.777 15.892 1.00 98.00 106 VAL A C 1
ATOM 827 O O . VAL A 1 106 ? -9.381 -14.546 16.576 1.00 98.00 106 VAL A O 1
ATOM 830 N N . GLU A 1 107 ? -7.180 -14.959 16.425 1.00 98.19 107 GLU A N 1
ATOM 831 C CA . GLU A 1 107 ? -6.938 -14.990 17.873 1.00 98.19 107 GLU A CA 1
ATOM 832 C C . GLU A 1 107 ? -7.376 -13.687 18.566 1.00 98.19 107 GLU A C 1
ATOM 834 O O . GLU A 1 107 ? -8.064 -13.717 19.593 1.00 98.19 107 GLU A O 1
ATOM 839 N N . ALA A 1 108 ? -7.050 -12.530 17.980 1.00 98.19 108 ALA A N 1
ATOM 840 C CA . ALA A 1 108 ? -7.461 -11.229 18.506 1.00 98.19 108 ALA A CA 1
ATOM 841 C C . ALA A 1 108 ? -8.992 -11.047 18.505 1.00 98.19 108 ALA A C 1
ATOM 843 O O . ALA A 1 108 ? -9.574 -10.567 19.485 1.00 98.19 108 ALA A O 1
ATOM 844 N N . ILE A 1 109 ? -9.663 -11.458 17.424 1.00 98.56 109 ILE A N 1
ATOM 845 C CA . ILE A 1 109 ? -11.124 -11.381 17.305 1.00 98.56 109 ILE A CA 1
ATOM 846 C C . ILE A 1 109 ? -11.784 -12.327 18.306 1.00 98.56 109 ILE A C 1
ATOM 848 O O . ILE A 1 109 ? -12.716 -11.917 18.997 1.00 98.56 109 ILE A O 1
ATOM 852 N N . GLU A 1 110 ? -11.290 -13.554 18.452 1.00 98.44 110 GLU A N 1
ATOM 853 C CA . GLU A 1 110 ? -11.809 -14.517 19.423 1.00 98.44 110 GLU A CA 1
ATOM 854 C C . GLU A 1 110 ? -11.684 -14.013 20.864 1.00 98.44 110 GLU A C 1
ATOM 856 O O . GLU A 1 110 ? -12.617 -14.167 21.658 1.00 98.44 110 GLU A O 1
ATOM 861 N N . ALA A 1 111 ? -10.570 -13.364 21.211 1.00 98.31 111 ALA A N 1
ATOM 862 C CA . ALA A 1 111 ? -10.402 -12.730 22.515 1.00 98.31 111 ALA A CA 1
ATOM 863 C C . ALA A 1 111 ? -11.426 -11.602 22.736 1.00 98.31 111 ALA A C 1
ATOM 865 O O . ALA A 1 111 ? -12.061 -11.534 23.794 1.00 98.31 111 ALA A O 1
ATOM 866 N N . SER A 1 112 ? -11.650 -10.757 21.722 1.00 98.12 112 SER A N 1
ATOM 867 C CA . SER A 1 112 ? -12.661 -9.693 21.782 1.00 98.12 112 SER A CA 1
ATOM 868 C C . SER A 1 112 ? -14.082 -10.254 21.929 1.00 98.12 112 SER A C 1
ATOM 870 O O . SER A 1 112 ? -14.872 -9.763 22.737 1.00 98.12 112 SER A O 1
ATOM 872 N N . LEU A 1 113 ? -14.381 -11.352 21.229 1.00 98.31 113 LEU A N 1
ATOM 873 C CA . LEU A 1 113 ? -15.664 -12.042 21.263 1.00 98.31 113 LEU A CA 1
ATOM 874 C C . LEU A 1 113 ? -15.928 -12.606 22.662 1.00 98.31 113 LEU A C 1
ATOM 876 O O . LEU A 1 113 ? -17.008 -12.389 23.214 1.00 98.31 113 LEU A O 1
ATOM 880 N N . LYS A 1 114 ? -14.934 -13.261 23.277 1.00 98.38 114 LYS A N 1
ATOM 881 C CA . LYS A 1 114 ? -15.027 -13.764 24.659 1.00 98.38 114 LYS A CA 1
ATOM 882 C C . LYS A 1 114 ? -15.352 -12.639 25.647 1.00 98.38 114 LYS A C 1
ATOM 884 O O . LYS A 1 114 ? -16.243 -12.808 26.478 1.00 98.38 114 LYS A O 1
ATOM 889 N N . LYS A 1 115 ? -14.696 -11.479 25.520 1.00 98.56 115 LYS A N 1
ATOM 890 C CA . LYS A 1 115 ? -14.967 -10.299 26.357 1.00 98.56 115 LYS A CA 1
ATOM 891 C C . LYS A 1 115 ? -16.396 -9.776 26.167 1.00 98.56 115 LYS A C 1
ATOM 893 O O . LYS A 1 115 ? -17.126 -9.633 27.144 1.00 98.56 115 LYS A O 1
ATOM 898 N N . LEU A 1 116 ? -16.823 -9.569 24.921 1.00 98.44 116 LEU A N 1
ATOM 899 C CA . LEU A 1 116 ? -18.171 -9.082 24.604 1.00 98.44 116 LEU A CA 1
ATOM 900 C C . LEU A 1 116 ? -19.269 -10.054 25.050 1.00 98.44 116 LEU A C 1
ATOM 902 O O . LEU A 1 116 ? -20.337 -9.628 25.484 1.00 98.44 116 LEU A O 1
ATOM 906 N N . LEU A 1 117 ? -19.034 -11.367 24.972 1.00 98.31 117 LEU A N 1
ATOM 907 C CA . LEU A 1 117 ? -19.975 -12.362 25.487 1.00 98.31 117 LEU A CA 1
ATOM 908 C C . LEU A 1 117 ? -20.096 -12.309 27.011 1.00 98.31 117 LEU A C 1
ATOM 910 O O . LEU A 1 117 ? -21.214 -12.428 27.517 1.00 98.31 117 LEU A O 1
ATOM 914 N N . ALA A 1 118 ? -18.987 -12.106 27.726 1.00 98.12 118 ALA A N 1
ATOM 915 C CA . ALA A 1 118 ? -19.004 -11.924 29.173 1.00 98.12 118 ALA A CA 1
ATOM 916 C C . ALA A 1 118 ? -19.790 -10.663 29.559 1.00 98.12 118 ALA A C 1
ATOM 918 O O . ALA A 1 118 ? -20.701 -10.746 30.379 1.00 98.12 118 ALA A O 1
ATOM 919 N N . GLU A 1 119 ? -19.532 -9.530 28.901 1.00 98.12 119 GLU A N 1
ATOM 920 C CA . GLU A 1 119 ? -20.298 -8.291 29.096 1.00 98.12 119 GLU A CA 1
ATOM 921 C C . GLU A 1 119 ? -21.784 -8.502 28.785 1.00 98.12 119 GLU A C 1
ATOM 923 O O . GLU A 1 119 ? -22.666 -8.155 29.561 1.00 98.12 119 GLU A O 1
ATOM 928 N N . LYS A 1 120 ? -22.110 -9.156 27.671 1.00 97.75 120 LYS A N 1
ATOM 929 C CA . LYS A 1 120 ? -23.504 -9.463 27.333 1.00 97.75 120 LYS A CA 1
ATOM 930 C C . LYS A 1 120 ? -24.179 -10.330 28.398 1.00 97.75 120 LYS A C 1
ATOM 932 O O . LYS A 1 120 ? -25.379 -10.182 28.636 1.00 97.75 120 LYS A O 1
ATOM 937 N N . ALA A 1 121 ? -23.448 -11.258 29.012 1.00 96.94 121 ALA A N 1
ATOM 938 C CA . ALA A 1 121 ? -23.961 -12.075 30.102 1.00 96.94 121 ALA A CA 1
ATOM 939 C C . ALA A 1 121 ? -24.228 -11.233 31.359 1.00 96.94 121 ALA A C 1
ATOM 941 O O . ALA A 1 121 ? -25.309 -11.371 31.933 1.00 96.94 121 ALA A O 1
ATOM 942 N N . THR A 1 122 ? -23.319 -10.321 31.728 1.00 95.94 122 THR A N 1
ATOM 943 C CA . THR A 1 122 ? -23.511 -9.419 32.878 1.00 95.94 122 THR A CA 1
ATOM 944 C C . THR A 1 122 ? -24.686 -8.465 32.659 1.00 95.94 122 THR A C 1
ATOM 946 O O . THR A 1 122 ? -25.539 -8.321 33.536 1.00 95.94 122 THR A O 1
ATOM 949 N N . TRP A 1 123 ? -24.824 -7.892 31.460 1.00 94.69 123 TRP A N 1
ATOM 950 C CA . TRP A 1 123 ? -25.974 -7.054 31.106 1.00 94.69 123 TRP A CA 1
ATOM 951 C C . TRP A 1 123 ? -27.293 -7.819 31.192 1.00 94.69 123 TRP A C 1
ATOM 953 O O . TRP A 1 123 ? -28.279 -7.321 31.730 1.00 94.69 123 TRP A O 1
ATOM 963 N N . ARG A 1 124 ? -27.321 -9.066 30.713 1.00 95.25 124 ARG A N 1
ATOM 964 C CA . ARG A 1 124 ? -28.515 -9.912 30.816 1.00 95.25 124 ARG A CA 1
ATOM 965 C C . ARG A 1 124 ? -28.849 -10.300 32.249 1.00 95.25 124 ARG A C 1
ATOM 967 O O . ARG A 1 124 ? -30.033 -10.426 32.548 1.00 95.25 124 ARG A O 1
ATOM 974 N N . SER A 1 125 ? -27.861 -10.518 33.120 1.00 92.94 125 SER A N 1
ATOM 975 C CA . SER A 1 125 ? -28.148 -10.760 34.537 1.00 92.94 125 SER A CA 1
ATOM 976 C C . SER A 1 125 ? -28.731 -9.520 35.202 1.00 92.94 125 SER A C 1
ATOM 978 O O . SER A 1 125 ? -29.728 -9.659 35.900 1.00 92.94 125 SER A O 1
ATOM 980 N N . LEU A 1 126 ? -28.197 -8.327 34.912 1.00 90.50 126 LEU A N 1
ATOM 981 C CA . LEU A 1 126 ? -28.730 -7.066 35.440 1.00 90.50 126 LEU A CA 1
ATOM 982 C C . LEU A 1 126 ? -30.179 -6.828 35.001 1.00 90.50 126 LEU A C 1
ATOM 984 O O . LEU A 1 126 ? -31.029 -6.488 35.819 1.00 90.50 126 LEU A O 1
ATOM 988 N N . LEU A 1 127 ? -30.486 -7.093 33.729 1.00 87.94 127 LEU A N 1
ATOM 989 C CA . LEU A 1 127 ? -31.847 -6.950 33.211 1.00 87.94 127 LEU A CA 1
ATOM 990 C C . LEU A 1 127 ? -32.827 -7.947 33.856 1.00 87.94 127 LEU A C 1
ATOM 992 O O . LEU A 1 127 ? -33.986 -7.623 34.083 1.00 87.94 127 LEU A O 1
ATOM 996 N N . LYS A 1 128 ? -32.371 -9.170 34.166 1.00 81.94 128 LYS A N 1
ATOM 997 C CA . LYS A 1 128 ? -33.179 -10.158 34.904 1.00 81.94 128 LYS A CA 1
ATOM 998 C C . LYS A 1 128 ? -33.400 -9.764 36.362 1.00 81.94 128 LYS A C 1
ATOM 1000 O O . LYS A 1 128 ? -34.388 -10.196 36.948 1.00 81.94 128 LYS A O 1
ATOM 1005 N N . THR A 1 129 ? -32.487 -8.998 36.956 1.00 70.12 129 THR A N 1
ATOM 1006 C CA . THR A 1 129 ? -32.596 -8.559 38.353 1.00 70.12 129 THR A CA 1
ATOM 1007 C C . THR A 1 129 ? -33.537 -7.371 38.558 1.00 70.12 129 THR A C 1
ATOM 1009 O O . THR A 1 129 ? -33.660 -6.913 39.690 1.00 70.12 129 THR A O 1
ATOM 1012 N N . ASP A 1 130 ? -34.256 -6.914 37.529 1.00 56.59 130 ASP A N 1
ATOM 1013 C CA . ASP A 1 130 ? -35.106 -5.727 37.621 1.00 56.59 130 ASP A CA 1
ATOM 1014 C C . ASP A 1 130 ? -36.591 -6.058 37.388 1.00 56.59 130 ASP A C 1
ATOM 1016 O O . ASP A 1 130 ? -37.025 -6.151 36.250 1.00 56.59 130 ASP A O 1
ATOM 1020 N N . VAL A 1 131 ? -37.334 -6.332 38.475 1.00 55.88 131 VAL A N 1
ATOM 1021 C CA . VAL A 1 131 ? -38.667 -5.772 38.832 1.00 55.88 131 VAL A CA 1
ATOM 1022 C C . VAL A 1 131 ? -38.974 -6.192 40.283 1.00 55.88 131 VAL A C 1
ATOM 1024 O O . VAL A 1 131 ? -39.786 -7.074 40.564 1.00 55.88 131 VAL A O 1
ATOM 1027 N N . LYS A 1 132 ? -38.309 -5.563 41.254 1.00 51.97 132 LYS A N 1
ATOM 1028 C CA . LYS A 1 132 ? -38.856 -5.426 42.619 1.00 51.97 132 LYS A CA 1
ATOM 1029 C C . LYS A 1 132 ? -38.483 -4.080 43.236 1.00 51.97 132 LYS A C 1
ATOM 1031 O O . LYS A 1 132 ? -38.340 -3.955 44.442 1.00 51.97 132 LYS A O 1
ATOM 1036 N N . ALA A 1 133 ? -38.374 -3.054 42.397 1.00 54.09 133 ALA A N 1
ATOM 1037 C CA . ALA A 1 133 ? -38.395 -1.663 42.821 1.00 54.09 133 ALA A CA 1
ATOM 1038 C C . ALA A 1 133 ? -39.819 -1.097 42.683 1.00 54.09 133 ALA A C 1
ATOM 1040 O O . ALA A 1 133 ? -40.033 -0.037 42.110 1.00 54.09 133 ALA A O 1
ATOM 1041 N N . THR A 1 134 ? -40.823 -1.783 43.236 1.00 48.16 134 THR A N 1
ATOM 1042 C CA . THR A 1 134 ? -42.029 -1.086 43.701 1.00 48.16 134 THR A CA 1
ATOM 1043 C C . THR A 1 134 ? -41.702 -0.458 45.051 1.00 48.16 134 THR A C 1
ATOM 1045 O O . THR A 1 134 ? -42.188 -0.897 46.091 1.00 48.16 134 THR A O 1
ATOM 1048 N N . LEU A 1 135 ? -40.851 0.569 45.044 1.00 50.97 135 LEU A N 1
ATOM 1049 C CA . LEU A 1 135 ? -40.897 1.582 46.089 1.00 50.97 135 LEU A CA 1
ATOM 1050 C C . LEU A 1 135 ? -42.143 2.416 45.795 1.00 50.97 135 LEU A C 1
ATOM 1052 O O . LEU A 1 135 ? -42.092 3.445 45.128 1.00 50.97 135 LEU A O 1
ATOM 1056 N N . SER A 1 136 ? -43.290 1.907 46.242 1.00 45.84 136 SER A N 1
ATOM 1057 C CA . SER A 1 136 ? -44.489 2.719 46.380 1.00 45.84 136 SER A CA 1
ATOM 1058 C C . SER A 1 136 ? -44.186 3.779 47.435 1.00 45.84 136 SER A C 1
ATOM 1060 O O . SER A 1 136 ? -44.310 3.525 48.630 1.00 45.84 136 SER A O 1
ATOM 1062 N N . LEU A 1 137 ? -43.754 4.963 47.001 1.00 50.44 137 LEU A N 1
ATOM 1063 C CA . LEU A 1 137 ? -43.762 6.157 47.841 1.00 50.44 137 LEU A CA 1
ATOM 1064 C C . LEU A 1 137 ? -45.151 6.801 47.757 1.00 50.44 137 LEU A C 1
ATOM 1066 O O . LEU A 1 137 ? -45.316 7.949 47.352 1.00 50.44 137 LEU A O 1
ATOM 1070 N N . ALA A 1 138 ? -46.176 6.030 48.110 1.00 44.59 138 ALA A N 1
ATOM 1071 C CA . ALA A 1 138 ? -47.491 6.569 48.403 1.00 44.59 138 ALA A CA 1
ATOM 1072 C C . ALA A 1 138 ? -47.474 7.055 49.859 1.00 44.59 138 ALA A C 1
ATOM 1074 O O . ALA A 1 138 ? -47.789 6.307 50.778 1.00 44.59 138 ALA A O 1
ATOM 1075 N N . GLY A 1 139 ? -47.052 8.309 50.045 1.00 59.03 139 GLY A N 1
ATOM 1076 C CA . GLY A 1 139 ? -47.092 9.025 51.322 1.00 59.03 139 GLY A CA 1
ATOM 1077 C C . GLY A 1 139 ? -45.908 8.731 52.247 1.00 59.03 139 GLY A C 1
ATOM 1078 O O . GLY A 1 139 ? -45.920 7.765 53.001 1.00 59.03 139 GLY A O 1
ATOM 1079 N N . GLY A 1 140 ? -44.895 9.598 52.243 1.00 42.06 140 GLY A N 1
ATOM 1080 C CA . GLY A 1 140 ? -43.777 9.532 53.189 1.00 42.06 140 GLY A CA 1
ATOM 1081 C C . GLY A 1 140 ? -43.199 10.926 53.462 1.00 42.06 140 GLY A C 1
ATOM 1082 O O . GLY A 1 140 ? -43.128 11.721 52.527 1.00 42.06 140 GLY A O 1
ATOM 1083 N N . PRO A 1 141 ? -42.851 11.251 54.722 1.00 54.22 141 PRO A N 1
ATOM 1084 C CA . PRO A 1 141 ? -42.542 12.606 55.191 1.00 54.22 141 PRO A CA 1
ATOM 1085 C C . PRO A 1 141 ? -41.235 13.159 54.603 1.00 54.22 141 PRO A C 1
ATOM 1087 O O . PRO A 1 141 ? -40.411 12.398 54.104 1.00 54.22 141 PRO A O 1
ATOM 1090 N N . ASP A 1 142 ? -41.049 14.483 54.706 1.00 57.75 142 ASP A N 1
ATOM 1091 C CA . ASP A 1 142 ? -39.867 15.239 54.256 1.00 57.75 142 ASP A CA 1
ATOM 1092 C C . ASP A 1 142 ? -38.553 14.448 54.362 1.00 57.75 142 ASP A C 1
ATOM 1094 O O . ASP A 1 142 ? -37.973 14.279 55.440 1.00 57.75 142 ASP A O 1
ATOM 1098 N N . MET A 1 143 ? -38.052 14.017 53.202 1.00 56.38 143 MET A N 1
ATOM 1099 C CA . MET A 1 143 ? -36.850 13.190 53.054 1.00 56.38 143 MET 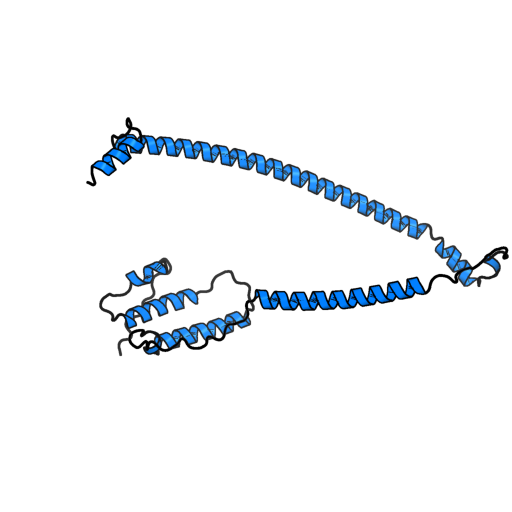A CA 1
ATOM 1100 C C . MET A 1 143 ? -35.570 13.854 53.578 1.00 56.38 143 MET A C 1
ATOM 1102 O O . MET A 1 143 ? -34.598 13.171 53.888 1.00 56.38 143 MET A O 1
ATOM 1106 N N . ASN A 1 144 ? -35.592 15.174 53.769 1.00 57.50 144 ASN A N 1
ATOM 1107 C CA . ASN A 1 144 ? -34.495 15.932 54.369 1.00 57.50 144 ASN A CA 1
ATOM 1108 C C . ASN A 1 144 ? -34.282 15.632 55.861 1.00 57.50 144 ASN A C 1
ATOM 1110 O O . ASN A 1 144 ? -33.209 15.922 56.378 1.00 57.50 144 ASN A O 1
ATOM 1114 N N . LYS A 1 145 ? -35.267 15.052 56.564 1.00 61.38 145 LYS A N 1
ATOM 1115 C CA . LYS A 1 145 ? -35.124 14.658 57.980 1.00 61.38 145 LYS A CA 1
ATOM 1116 C C . LYS A 1 145 ? -34.536 13.258 58.175 1.00 61.38 145 LYS A C 1
ATOM 1118 O O . LYS A 1 145 ? -34.211 12.897 59.301 1.00 61.38 145 LYS A O 1
ATOM 1123 N N . LEU A 1 146 ? -34.432 12.474 57.103 1.00 62.22 146 LEU A N 1
ATOM 1124 C CA . LEU A 1 146 ? -33.944 11.090 57.121 1.00 62.22 146 LEU A CA 1
ATOM 1125 C C . LEU A 1 146 ? -32.477 10.960 56.683 1.00 62.22 146 LEU A C 1
ATOM 1127 O O . LEU A 1 146 ? -31.899 9.890 56.834 1.00 62.22 146 LEU A O 1
ATOM 1131 N N . LEU A 1 147 ? -31.884 12.034 56.161 1.00 68.81 147 LEU A N 1
ATOM 1132 C CA . LEU A 1 147 ? -30.477 12.094 55.765 1.00 68.81 147 LEU A CA 1
ATOM 1133 C C . LEU A 1 147 ? -29.626 12.563 56.949 1.00 68.81 147 LEU A C 1
ATOM 1135 O O . LEU A 1 147 ? -30.015 13.487 57.668 1.00 68.81 147 LEU A O 1
ATOM 1139 N N . GLN A 1 148 ? -28.444 11.973 57.139 1.00 68.44 148 GLN A N 1
ATOM 1140 C CA . GLN A 1 148 ? -27.476 12.524 58.090 1.00 68.44 148 GLN A CA 1
ATOM 1141 C C . GLN A 1 148 ? -27.029 13.928 57.631 1.00 68.44 148 GLN A C 1
ATOM 1143 O O . GLN A 1 148 ? -27.041 14.214 56.428 1.00 68.44 148 GLN A O 1
ATOM 1148 N N . PRO A 1 149 ? -26.596 14.830 58.535 1.00 67.00 149 PRO A N 1
ATOM 1149 C CA . PRO A 1 149 ? -26.209 16.192 58.154 1.00 67.00 149 PRO A CA 1
ATOM 1150 C C . PRO A 1 149 ? -25.158 16.244 57.030 1.00 67.00 149 PRO A C 1
ATOM 1152 O O . PRO A 1 149 ? -25.251 17.082 56.135 1.00 67.00 149 PRO A O 1
ATOM 1155 N N . SER A 1 150 ? -24.222 15.292 57.003 1.00 67.00 150 SER A N 1
ATOM 1156 C CA . SER A 1 150 ? -23.224 15.127 55.936 1.00 67.00 150 SER A CA 1
ATOM 1157 C C . SER A 1 150 ? -23.829 14.718 54.587 1.00 67.00 150 SER A C 1
ATOM 1159 O O . SER A 1 150 ? -23.387 15.191 53.542 1.00 67.00 150 SER A O 1
ATOM 1161 N N . GLU A 1 151 ? -24.866 13.884 54.591 1.00 64.44 151 GLU A N 1
ATOM 1162 C CA . GLU A 1 151 ? -25.536 13.381 53.388 1.00 64.44 151 GLU A CA 1
ATOM 1163 C C . GLU A 1 151 ? -26.450 14.443 52.769 1.00 64.44 151 GLU A C 1
ATOM 1165 O O . GLU A 1 151 ? -26.492 14.590 51.549 1.00 64.44 151 GLU A O 1
ATOM 1170 N N . SER A 1 152 ? -27.114 15.262 53.590 1.00 66.88 152 SER A N 1
ATOM 1171 C CA . SER A 1 152 ? -27.858 16.433 53.101 1.00 66.88 152 SER A CA 1
ATOM 1172 C C . SER A 1 152 ? -26.936 17.513 52.517 1.00 66.88 152 SER A C 1
ATOM 1174 O O . SER A 1 152 ? -27.285 18.151 51.519 1.00 66.88 152 SER A O 1
ATOM 1176 N N . ALA A 1 153 ? -25.734 17.681 53.082 1.00 65.06 153 ALA A N 1
ATOM 1177 C CA . ALA A 1 153 ? -24.712 18.578 52.554 1.00 65.06 153 ALA A CA 1
ATOM 1178 C C . ALA A 1 153 ? -24.158 18.057 51.222 1.00 65.06 153 ALA A C 1
ATOM 1180 O O . ALA A 1 153 ? -23.996 18.833 50.284 1.00 65.06 153 ALA A O 1
ATOM 1181 N N . PHE A 1 154 ? -23.954 16.743 51.096 1.00 65.19 154 PHE A N 1
ATOM 1182 C CA . PHE A 1 154 ? -23.560 16.105 49.842 1.00 65.19 154 PHE A CA 1
ATOM 1183 C C . PHE A 1 154 ? -24.653 16.199 48.768 1.00 65.19 154 PHE A C 1
ATOM 1185 O O . PHE A 1 154 ? -24.359 16.568 47.637 1.00 65.19 154 PHE A O 1
ATOM 1192 N N . ALA A 1 155 ? -25.923 15.957 49.105 1.00 66.56 155 ALA A N 1
ATOM 1193 C CA . ALA A 1 155 ? -27.040 16.100 48.168 1.00 66.56 155 ALA A CA 1
ATOM 1194 C C . ALA A 1 155 ? -27.216 17.557 47.696 1.00 66.56 155 ALA A C 1
ATOM 1196 O O . ALA A 1 155 ? -27.451 17.807 46.513 1.00 66.56 155 ALA A O 1
ATOM 1197 N N . SER A 1 156 ? -27.020 18.523 48.597 1.00 63.44 156 SER A N 1
ATOM 1198 C CA . SER A 1 156 ? -27.015 19.956 48.270 1.00 63.44 156 SER A CA 1
ATOM 1199 C C . SER A 1 156 ? -25.793 20.352 47.436 1.00 63.44 156 SER A C 1
ATOM 1201 O O . SER A 1 156 ? -25.919 21.150 46.514 1.00 63.44 156 SER A O 1
ATOM 1203 N N . SER A 1 157 ? -24.635 19.741 47.699 1.00 61.41 157 SER A N 1
ATOM 1204 C CA . SER A 1 157 ? -23.405 19.902 46.914 1.00 61.41 157 SER A CA 1
ATOM 1205 C C . SER A 1 157 ? -23.519 19.264 45.523 1.00 61.41 157 SER A C 1
ATOM 1207 O O . SER A 1 157 ? -23.011 19.811 44.552 1.00 61.41 157 SER A O 1
ATOM 1209 N N . SER A 1 158 ? -24.272 18.165 45.383 1.00 57.09 158 SER A N 1
ATOM 1210 C CA . SER A 1 158 ? -24.550 17.481 44.107 1.00 57.09 158 SER A CA 1
ATOM 1211 C C . SER A 1 158 ? -25.506 18.251 43.187 1.00 57.09 158 SER A C 1
ATOM 1213 O O . SER A 1 158 ? -25.557 17.992 41.987 1.00 57.09 158 SER A O 1
ATOM 1215 N N . ARG A 1 159 ? -26.214 19.263 43.714 1.00 58.41 159 ARG A N 1
ATOM 1216 C CA . ARG A 1 159 ? -26.865 20.315 42.915 1.00 58.41 159 ARG A CA 1
ATOM 1217 C C . ARG A 1 159 ? -25.849 21.346 42.400 1.00 58.41 159 ARG A C 1
ATOM 1219 O O . ARG A 1 159 ? -26.195 22.513 42.230 1.00 58.41 159 ARG A O 1
ATOM 1226 N N . SER A 1 160 ? -24.612 20.941 42.123 1.00 62.00 160 SER A N 1
ATOM 1227 C CA . SER A 1 160 ? -23.634 21.770 41.421 1.00 62.00 160 SER A CA 1
ATOM 1228 C C . SER A 1 160 ? -24.076 21.892 39.962 1.00 62.00 160 SER A C 1
ATOM 1230 O O . SER A 1 160 ? -23.634 21.178 39.064 1.00 62.00 160 SER A O 1
ATOM 1232 N N . GLN A 1 161 ? -24.994 22.833 39.729 1.00 62.62 161 GLN A N 1
ATOM 1233 C CA . GLN A 1 161 ? -25.303 23.390 38.413 1.00 62.62 161 GLN A CA 1
ATOM 1234 C C . GLN A 1 161 ? -24.017 23.757 37.655 1.00 62.62 161 GLN A C 1
ATOM 1236 O O . GLN A 1 161 ? -24.008 23.692 36.430 1.00 62.62 161 GLN A O 1
ATOM 1241 N N . ASP A 1 162 ? -22.937 24.034 38.384 1.00 71.56 162 ASP A N 1
ATOM 1242 C CA . ASP A 1 162 ? -21.593 24.316 37.891 1.00 71.56 162 ASP A CA 1
ATOM 1243 C C . ASP A 1 162 ? -20.995 23.170 37.059 1.00 71.56 162 ASP A C 1
ATOM 1245 O O . ASP A 1 162 ? -20.525 23.425 35.955 1.00 71.56 162 ASP A O 1
ATOM 1249 N N . LEU A 1 163 ? -21.101 21.902 37.488 1.00 76.44 163 LEU A N 1
ATOM 1250 C CA . LEU A 1 163 ? -20.553 20.765 36.723 1.00 76.44 163 LEU A CA 1
ATOM 1251 C C . LEU A 1 163 ? -21.339 20.510 35.431 1.00 76.44 163 LEU A C 1
ATOM 1253 O O . LEU A 1 163 ? -20.775 20.181 34.389 1.00 76.44 163 LEU A O 1
ATOM 1257 N N . LEU A 1 164 ? -22.663 20.688 35.476 1.00 81.50 164 LEU A N 1
ATOM 1258 C CA . LEU A 1 164 ? -23.505 20.589 34.282 1.00 81.50 164 LEU A CA 1
ATOM 1259 C C . LEU A 1 164 ? -23.306 21.787 33.345 1.00 81.50 164 LEU A C 1
ATOM 1261 O O . LEU A 1 164 ? -23.411 21.628 32.129 1.00 81.50 164 LEU A O 1
ATOM 1265 N N . ALA A 1 165 ? -23.033 22.976 33.882 1.00 82.25 165 ALA A N 1
ATOM 1266 C CA . ALA A 1 165 ? -22.700 24.160 33.100 1.00 82.25 165 ALA A CA 1
ATOM 1267 C C . ALA A 1 165 ? -21.332 24.011 32.419 1.00 82.25 165 ALA A C 1
ATOM 1269 O O . ALA A 1 165 ? -21.221 24.328 31.236 1.00 82.25 165 ALA A O 1
ATOM 1270 N N . GLU A 1 166 ? -20.343 23.454 33.119 1.00 86.88 166 GLU A N 1
ATOM 1271 C CA . GLU A 1 166 ? -19.008 23.144 32.600 1.00 86.88 166 GLU A CA 1
ATOM 1272 C C . GLU A 1 166 ? -19.046 22.046 31.528 1.00 86.88 166 GLU A C 1
ATOM 1274 O O . GLU A 1 166 ? -18.510 22.216 30.436 1.00 86.88 166 GLU A O 1
ATOM 1279 N N . ALA A 1 167 ? -19.774 20.950 31.758 1.00 87.25 167 ALA A N 1
ATOM 1280 C CA . ALA A 1 167 ? -19.956 19.922 30.733 1.00 87.25 167 ALA A CA 1
ATOM 1281 C C . ALA A 1 167 ? -20.642 20.488 29.475 1.00 87.25 167 ALA A C 1
ATOM 1283 O O . ALA A 1 167 ? -20.260 20.169 28.349 1.00 87.25 167 ALA A O 1
ATOM 1284 N N . ARG A 1 168 ? -21.637 21.371 29.640 1.00 89.69 168 ARG A N 1
ATOM 1285 C CA . ARG A 1 168 ? -22.317 22.033 28.514 1.00 89.69 168 ARG A CA 1
ATOM 1286 C C . ARG A 1 168 ? -21.419 23.030 27.787 1.00 89.69 168 ARG A C 1
ATOM 1288 O O . ARG A 1 168 ? -21.546 23.143 26.569 1.00 89.69 168 ARG A O 1
ATOM 1295 N N . SER A 1 169 ? -20.557 23.766 28.488 1.00 91.56 169 SER A N 1
ATOM 1296 C CA . SER A 1 169 ? -19.623 24.697 27.848 1.00 91.56 169 SER A CA 1
ATOM 1297 C C . SER A 1 169 ? -18.550 23.945 27.067 1.00 91.56 169 SER A C 1
ATOM 1299 O O . SER A 1 169 ? -18.302 24.298 25.918 1.00 91.56 169 SER A O 1
ATOM 1301 N N . LEU A 1 170 ? -18.014 22.851 27.619 1.00 94.62 170 LEU A N 1
ATOM 1302 C CA . LEU A 1 170 ? -17.072 21.976 26.922 1.00 94.62 170 LEU A CA 1
ATOM 1303 C C . LEU A 1 170 ? -17.693 21.370 25.665 1.00 94.62 170 LEU A C 1
ATOM 1305 O O . LEU A 1 170 ? -17.090 21.445 24.598 1.00 94.62 170 LEU A O 1
ATOM 1309 N N . VAL A 1 171 ? -18.919 20.843 25.754 1.00 95.62 171 VAL A N 1
ATOM 1310 C CA . VAL A 1 171 ? -19.625 20.298 24.584 1.00 95.62 171 VAL A CA 1
ATOM 1311 C C . VAL A 1 171 ? -19.848 21.372 23.519 1.00 95.62 171 VAL A C 1
ATOM 1313 O O . VAL A 1 171 ? -19.608 21.100 22.349 1.00 95.62 171 VAL A O 1
ATOM 1316 N N . LYS A 1 172 ? -20.239 22.596 23.900 1.00 95.00 172 LYS A N 1
ATOM 1317 C CA . LYS A 1 172 ? -20.389 23.715 22.950 1.00 95.00 172 LYS A CA 1
ATOM 1318 C C . LYS A 1 172 ? -19.065 24.140 22.315 1.00 95.00 172 LYS A C 1
ATOM 1320 O O . LYS A 1 172 ? -19.028 24.475 21.137 1.00 95.00 172 LYS A O 1
ATOM 1325 N N . GLN A 1 173 ? -17.982 24.136 23.086 1.00 96.12 173 GLN A N 1
ATOM 1326 C CA . GLN A 1 173 ? -16.650 24.439 22.573 1.00 96.12 173 GLN A CA 1
ATOM 1327 C C . GLN A 1 173 ? -16.204 23.376 21.563 1.00 96.12 173 GLN A C 1
ATOM 1329 O O . GLN A 1 173 ? -15.719 23.715 20.490 1.00 96.12 173 GLN A O 1
ATOM 1334 N N . HIS A 1 174 ? -16.404 22.097 21.885 1.00 95.12 174 HIS A N 1
ATOM 1335 C CA . HIS A 1 174 ? -16.013 20.993 21.011 1.00 95.12 174 HIS A CA 1
ATOM 1336 C C . HIS A 1 174 ? -16.904 20.916 19.770 1.00 95.12 174 HIS A C 1
ATOM 1338 O O . HIS A 1 174 ? -16.402 20.616 18.694 1.00 95.12 174 HIS A O 1
ATOM 1344 N N . SER A 1 175 ? -18.202 21.222 19.884 1.00 95.06 175 SER A N 1
ATOM 1345 C CA . SER A 1 175 ? -19.077 21.297 18.713 1.00 95.06 175 SER A CA 1
ATOM 1346 C C . SER A 1 175 ? -18.647 22.419 17.772 1.00 95.06 175 SER A C 1
ATOM 1348 O O . SER A 1 175 ? -18.576 22.181 16.575 1.00 95.06 175 SER A O 1
ATOM 1350 N N . GLY A 1 176 ? -18.286 23.594 18.300 1.00 94.50 176 GLY A N 1
ATOM 1351 C CA . GLY A 1 176 ? -17.780 24.700 17.481 1.00 94.50 176 GLY A CA 1
ATOM 1352 C C . GLY A 1 176 ? -16.443 24.387 16.801 1.00 94.50 176 GLY A C 1
ATOM 1353 O O . GLY A 1 176 ? -16.259 24.709 15.632 1.00 94.50 176 GLY A O 1
ATOM 1354 N N . GLU A 1 177 ? -15.527 23.708 17.499 1.00 97.19 177 GLU A N 1
ATOM 1355 C CA . GLU A 1 177 ? -14.257 23.258 16.913 1.00 97.19 177 GLU A CA 1
ATOM 1356 C C . GLU A 1 177 ? -14.483 22.232 15.795 1.00 97.19 177 GLU A C 1
ATOM 1358 O O . GLU A 1 177 ? -13.885 22.332 14.726 1.00 97.19 177 GLU A O 1
ATOM 1363 N N . ILE A 1 178 ? -15.379 21.263 16.009 1.00 96.88 178 ILE A N 1
ATOM 1364 C CA . ILE A 1 178 ? -15.710 20.258 14.993 1.00 96.88 178 ILE A CA 1
ATOM 1365 C C . ILE A 1 178 ? -16.392 20.911 13.789 1.00 96.88 178 ILE A C 1
ATOM 1367 O O . ILE A 1 178 ? -16.044 20.577 12.662 1.00 96.88 178 ILE A O 1
ATOM 1371 N N . GLU A 1 179 ? -17.327 21.839 13.998 1.00 96.69 179 GLU A N 1
ATOM 1372 C CA . GLU A 1 179 ? -17.961 22.592 12.908 1.00 96.69 179 GLU A CA 1
ATOM 1373 C C . GLU A 1 179 ? -16.908 23.322 12.066 1.00 96.69 179 GLU A C 1
ATOM 1375 O O . GLU A 1 179 ? -16.871 23.151 10.848 1.00 96.69 179 GLU A O 1
ATOM 1380 N N . PHE A 1 180 ? -15.969 24.023 12.708 1.00 96.81 180 PHE A N 1
ATOM 1381 C CA . PHE A 1 180 ? -14.879 24.700 12.007 1.00 96.81 180 PHE A CA 1
ATOM 1382 C C . PHE A 1 180 ? -13.968 23.729 11.236 1.00 96.81 180 PHE A C 1
ATOM 1384 O O . PHE A 1 180 ? -13.598 23.995 10.091 1.00 96.81 180 PHE A O 1
ATOM 1391 N N . GLN A 1 181 ? -13.619 22.582 11.827 1.00 97.56 181 GLN A N 1
ATOM 1392 C CA . GLN A 1 181 ? -12.808 21.558 11.160 1.00 97.56 181 GLN A CA 1
ATOM 1393 C C . GLN A 1 181 ? -13.537 20.922 9.970 1.00 97.56 181 GLN A C 1
ATOM 1395 O O . GLN A 1 181 ? -12.917 20.654 8.938 1.00 97.56 181 GLN A O 1
ATOM 1400 N N . VAL A 1 182 ? -14.847 20.695 10.085 1.00 97.75 182 VAL A N 1
ATOM 1401 C CA . VAL A 1 182 ? -15.682 20.181 8.992 1.00 97.75 182 VAL A CA 1
ATOM 1402 C C . VAL A 1 182 ? -15.766 21.201 7.859 1.00 97.75 182 VAL A C 1
ATOM 1404 O O . VAL A 1 182 ? -15.600 20.819 6.700 1.00 97.75 182 VAL A O 1
ATOM 1407 N N . ASP A 1 183 ? -15.929 22.485 8.171 1.00 97.69 183 ASP A N 1
ATOM 1408 C CA . ASP A 1 183 ? -15.929 23.555 7.171 1.00 97.69 183 ASP A CA 1
ATOM 1409 C C . ASP A 1 183 ? -14.567 23.671 6.471 1.00 97.69 183 ASP A C 1
ATOM 1411 O O . ASP A 1 183 ? -14.497 23.780 5.244 1.00 97.69 183 ASP A O 1
ATOM 1415 N N . GLN A 1 184 ? -13.465 23.565 7.222 1.00 97.25 184 GLN A N 1
ATOM 1416 C CA . GLN A 1 184 ? -12.116 23.557 6.656 1.00 97.25 184 GLN A CA 1
ATOM 1417 C C . GLN A 1 184 ? -11.885 22.346 5.741 1.00 97.2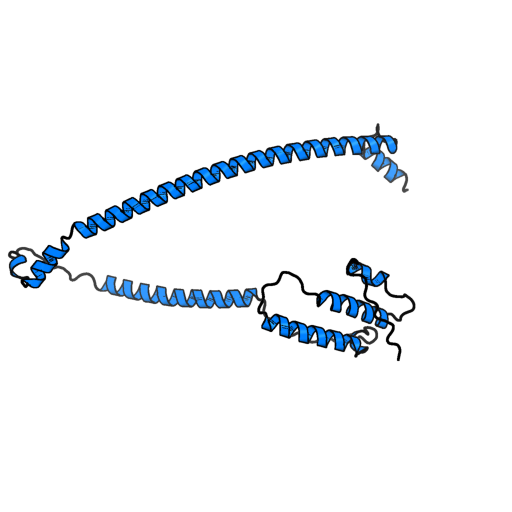5 184 GLN A C 1
ATOM 1419 O O . GLN A 1 184 ? -11.263 22.476 4.682 1.00 97.25 184 GLN A O 1
ATOM 1424 N N . LEU A 1 185 ? -12.398 21.173 6.120 1.00 97.69 185 LEU A N 1
ATOM 1425 C CA . LEU A 1 185 ? -12.349 19.977 5.285 1.00 97.69 185 LEU A CA 1
ATOM 1426 C C . LEU A 1 185 ? -13.171 20.165 4.004 1.00 97.69 185 LEU A C 1
ATOM 1428 O O . LEU A 1 185 ? -12.685 19.835 2.923 1.00 97.69 185 LEU A O 1
ATOM 1432 N N . ALA A 1 186 ? -14.385 20.708 4.107 1.00 97.88 186 ALA A N 1
ATOM 1433 C CA . ALA A 1 186 ? -15.250 20.965 2.961 1.00 97.88 186 ALA A CA 1
ATOM 1434 C C . ALA A 1 186 ? -14.594 21.940 1.969 1.00 97.88 186 ALA A C 1
ATOM 1436 O O . ALA A 1 186 ? -14.532 21.655 0.771 1.00 97.88 186 ALA A O 1
ATOM 1437 N N . ASP A 1 187 ? -14.018 23.039 2.461 1.00 97.50 187 ASP A N 1
ATOM 1438 C CA . ASP A 1 187 ? -13.255 23.984 1.639 1.00 97.50 187 ASP A CA 1
ATOM 1439 C C . ASP A 1 187 ? -12.011 23.323 1.010 1.00 97.50 187 ASP A C 1
ATOM 1441 O O . ASP A 1 187 ? -11.718 23.511 -0.174 1.00 97.50 187 ASP A O 1
ATOM 1445 N N . GLY A 1 188 ? -11.310 22.464 1.759 1.00 98.00 188 GLY A N 1
ATOM 1446 C CA . GLY A 1 188 ? -10.198 21.660 1.247 1.00 98.00 188 GLY A CA 1
ATOM 1447 C C . GLY A 1 188 ? -10.603 20.731 0.097 1.00 98.00 188 GLY A C 1
ATOM 1448 O O . GLY A 1 188 ? -9.908 20.666 -0.920 1.00 98.00 188 GLY A O 1
ATOM 1449 N N . ILE A 1 189 ? -11.750 20.058 0.216 1.00 98.19 189 ILE A N 1
ATOM 1450 C CA . ILE A 1 189 ? -12.308 19.189 -0.829 1.00 98.19 189 ILE A CA 1
ATOM 1451 C C . ILE A 1 189 ? -12.681 20.005 -2.069 1.00 98.19 189 ILE A C 1
ATOM 1453 O O . ILE A 1 189 ? -12.337 19.609 -3.182 1.00 98.19 189 ILE A O 1
ATOM 1457 N N . HIS A 1 190 ? -13.325 21.162 -1.902 1.00 97.81 190 HIS A N 1
ATOM 1458 C CA . HIS A 1 190 ? -13.657 22.038 -3.026 1.00 97.81 190 HIS A CA 1
ATOM 1459 C C . HIS A 1 190 ? -12.407 22.533 -3.760 1.00 97.81 190 HIS A C 1
ATOM 1461 O O . HIS A 1 190 ? -12.361 22.510 -4.991 1.00 97.81 190 HIS A O 1
ATOM 1467 N N . LYS A 1 191 ? -11.357 22.919 -3.029 1.00 98.19 191 LYS A N 1
ATOM 1468 C CA . LYS A 1 191 ? -10.066 23.293 -3.624 1.00 98.19 191 LYS A CA 1
ATOM 1469 C C . LYS A 1 191 ? -9.441 22.129 -4.389 1.00 98.19 191 LYS A C 1
ATOM 1471 O O . LYS A 1 191 ? -8.991 22.329 -5.514 1.00 98.19 191 LYS A O 1
ATOM 1476 N N . LEU A 1 192 ? -9.445 20.921 -3.824 1.00 98.25 192 LEU A N 1
ATOM 1477 C CA . LEU A 1 192 ? -8.943 19.721 -4.501 1.00 98.25 192 LEU A CA 1
ATOM 1478 C C . LEU A 1 192 ? -9.719 19.407 -5.783 1.00 98.25 192 LEU A C 1
ATOM 1480 O O . LEU A 1 192 ? -9.094 19.136 -6.804 1.00 98.25 192 LEU A O 1
ATOM 1484 N N . ASP A 1 193 ? -11.047 19.501 -5.768 1.00 98.06 193 ASP A N 1
ATOM 1485 C CA . ASP A 1 193 ? -11.880 19.323 -6.963 1.00 98.06 193 ASP A CA 1
ATOM 1486 C C . ASP A 1 193 ? -11.571 20.385 -8.034 1.00 98.06 193 ASP A C 1
ATOM 1488 O O . ASP A 1 193 ? -11.441 20.072 -9.220 1.00 98.06 193 ASP A O 1
ATOM 1492 N N . HIS A 1 194 ? -11.359 21.641 -7.629 1.00 97.31 194 HIS A N 1
ATOM 1493 C CA . HIS A 1 194 ? -10.926 22.697 -8.544 1.00 97.31 194 HIS A CA 1
ATOM 1494 C C . HIS A 1 194 ? -9.552 22.419 -9.163 1.00 97.31 194 HIS A C 1
ATOM 1496 O O . HIS A 1 194 ? -9.392 22.598 -10.375 1.00 97.31 194 HIS A O 1
ATOM 1502 N N . TYR A 1 195 ? -8.579 21.959 -8.372 1.00 97.94 195 TYR A N 1
ATOM 1503 C CA . TYR A 1 195 ? -7.267 21.566 -8.889 1.00 97.94 195 TYR A CA 1
ATOM 1504 C C . TYR A 1 195 ? -7.351 20.335 -9.791 1.00 97.94 195 TYR A C 1
ATOM 1506 O O . TYR A 1 195 ? -6.705 20.325 -10.834 1.00 97.94 195 TYR A O 1
ATOM 1514 N N . GLY A 1 196 ? -8.187 19.351 -9.451 1.00 97.94 196 GLY A N 1
ATOM 1515 C CA . GLY A 1 196 ? -8.455 18.182 -10.289 1.00 97.94 196 GLY A CA 1
ATOM 1516 C C . GLY A 1 196 ? -8.991 18.589 -11.659 1.00 97.94 196 GLY A C 1
ATOM 1517 O O . GLY A 1 196 ? -8.377 18.294 -12.678 1.00 97.94 196 GLY A O 1
ATOM 1518 N N . LYS A 1 197 ? -10.048 19.409 -11.694 1.00 97.69 197 LYS A N 1
ATOM 1519 C CA . LYS A 1 197 ? -10.611 19.943 -12.947 1.00 97.69 197 LYS A CA 1
ATOM 1520 C C . LYS A 1 197 ? -9.607 20.772 -13.749 1.00 97.69 197 LYS A C 1
ATOM 1522 O O . LYS A 1 197 ? -9.656 20.782 -14.978 1.00 97.69 197 LYS A O 1
ATOM 1527 N N . ALA A 1 198 ? -8.725 21.518 -13.084 1.00 97.62 198 ALA A N 1
ATOM 1528 C CA . ALA A 1 198 ? -7.665 22.260 -13.761 1.00 97.62 198 ALA A CA 1
ATOM 1529 C C . ALA A 1 198 ? -6.610 21.316 -14.362 1.00 97.62 198 ALA A C 1
ATOM 1531 O O . ALA A 1 198 ? -6.218 21.508 -15.514 1.00 97.62 198 ALA A O 1
ATOM 1532 N N . ALA A 1 199 ? -6.200 20.286 -13.620 1.00 98.12 199 ALA A N 1
ATOM 1533 C CA . ALA A 1 199 ? -5.277 19.259 -14.085 1.00 98.12 199 ALA A CA 1
ATOM 1534 C C . ALA A 1 199 ? -5.851 18.483 -15.278 1.00 98.12 199 ALA A C 1
ATOM 1536 O O . ALA A 1 199 ? -5.154 18.339 -16.277 1.00 98.12 199 ALA A O 1
ATOM 1537 N N . ASP A 1 200 ? -7.128 18.093 -15.237 1.00 97.69 200 ASP A N 1
ATOM 1538 C CA . ASP A 1 200 ? -7.808 17.409 -16.345 1.00 97.69 200 ASP A CA 1
ATOM 1539 C C . ASP A 1 200 ? -7.814 18.253 -17.623 1.00 97.69 200 ASP A C 1
ATOM 1541 O O . ASP A 1 200 ? -7.567 17.750 -18.717 1.00 97.69 200 ASP A O 1
ATOM 1545 N N . ARG A 1 201 ? -8.039 19.568 -17.504 1.00 97.50 201 ARG A N 1
ATOM 1546 C CA . ARG A 1 201 ? -7.981 20.485 -18.655 1.00 97.50 201 ARG A CA 1
ATOM 1547 C C . ARG A 1 201 ? -6.573 20.607 -19.225 1.00 97.50 201 ARG A C 1
ATOM 1549 O O . ARG A 1 201 ? -6.422 20.697 -20.440 1.00 97.50 201 ARG A O 1
ATOM 1556 N N . LEU A 1 202 ? -5.550 20.648 -18.370 1.00 97.62 202 LEU A N 1
ATOM 1557 C CA . LEU A 1 202 ? -4.157 20.696 -18.816 1.00 97.62 202 LEU A CA 1
ATOM 1558 C C . LEU A 1 202 ? -3.745 19.382 -19.477 1.00 97.62 202 LEU A C 1
ATOM 1560 O O . LEU A 1 202 ? -3.146 19.411 -20.547 1.00 97.62 202 LEU A O 1
ATOM 1564 N N . ALA A 1 203 ? -4.121 18.250 -18.885 1.00 97.88 203 ALA A N 1
ATOM 1565 C CA . ALA A 1 203 ? -3.917 16.936 -19.474 1.00 97.88 203 ALA A CA 1
ATOM 1566 C C . ALA A 1 203 ? -4.612 16.834 -20.839 1.00 97.88 203 ALA A C 1
ATOM 1568 O O . ALA A 1 203 ? -3.986 16.405 -21.801 1.00 97.88 203 ALA A O 1
ATOM 1569 N N . GLY A 1 204 ? -5.856 17.314 -20.949 1.00 97.44 204 GLY A N 1
ATOM 1570 C CA . GLY A 1 204 ? -6.591 17.382 -22.212 1.00 97.44 204 GLY A CA 1
ATOM 1571 C C . GLY A 1 204 ? -5.853 18.181 -23.287 1.00 97.44 204 GLY A C 1
ATOM 1572 O O . GLY A 1 204 ? -5.675 17.680 -24.390 1.00 97.44 204 GLY A O 1
ATOM 1573 N N . ARG A 1 205 ? -5.340 19.374 -22.954 1.00 97.69 205 ARG A N 1
ATOM 1574 C CA . ARG A 1 205 ? -4.550 20.193 -23.893 1.00 97.69 205 ARG A CA 1
ATOM 1575 C C . ARG A 1 205 ? -3.248 19.517 -24.318 1.00 97.69 205 ARG A C 1
ATOM 1577 O O . ARG A 1 205 ? -2.918 19.532 -25.492 1.00 97.69 205 ARG A O 1
ATOM 1584 N N . ILE A 1 206 ? -2.520 18.903 -23.383 1.00 97.81 206 ILE A N 1
ATOM 1585 C CA . ILE A 1 206 ? -1.271 18.193 -23.702 1.00 97.81 206 ILE A CA 1
ATOM 1586 C C . ILE A 1 206 ? -1.549 16.996 -24.617 1.00 97.81 206 ILE A C 1
ATOM 1588 O O . ILE A 1 206 ? -0.775 16.738 -25.535 1.00 97.81 206 ILE A O 1
ATOM 1592 N N . LEU A 1 207 ? -2.636 16.261 -24.374 1.00 97.38 207 LEU A N 1
ATOM 1593 C CA . LEU A 1 207 ? -3.043 15.153 -25.236 1.00 97.38 207 LEU A CA 1
ATOM 1594 C C . LEU A 1 207 ? -3.464 15.643 -26.624 1.00 97.38 207 LEU A C 1
ATOM 1596 O O . LEU A 1 207 ? -3.081 15.019 -27.606 1.00 97.38 207 LEU A O 1
ATOM 1600 N N . GLU A 1 208 ? -4.176 16.766 -26.715 1.00 97.88 208 GLU A N 1
ATOM 1601 C CA . GLU A 1 208 ? -4.544 17.401 -27.985 1.00 97.88 208 GLU A CA 1
ATOM 1602 C C . GLU A 1 208 ? -3.300 17.863 -28.770 1.00 97.88 208 GLU A C 1
ATOM 1604 O O . GLU A 1 208 ? -3.159 17.552 -29.954 1.00 97.88 208 GLU A O 1
ATOM 1609 N N . ASP A 1 209 ? -2.337 18.510 -28.104 1.00 97.56 209 ASP A N 1
ATOM 1610 C CA . ASP A 1 209 ? -1.054 18.903 -28.703 1.00 97.56 209 ASP A CA 1
ATOM 1611 C C . ASP A 1 209 ? -0.243 17.675 -29.161 1.00 97.56 209 ASP A C 1
ATOM 1613 O O . ASP A 1 209 ? 0.370 17.677 -30.235 1.00 97.56 209 ASP A O 1
ATOM 1617 N N . ALA A 1 210 ? -0.244 16.602 -28.363 1.00 97.12 210 ALA A N 1
ATOM 1618 C CA . ALA A 1 210 ? 0.424 15.350 -28.699 1.00 97.12 210 ALA A CA 1
ATOM 1619 C C . ALA A 1 210 ? -0.246 14.644 -29.885 1.00 97.12 210 ALA A C 1
ATOM 1621 O O . ALA A 1 210 ? 0.455 14.143 -30.766 1.00 97.12 210 ALA A O 1
ATOM 1622 N N . GLU A 1 211 ? -1.579 14.632 -29.946 1.00 97.19 211 GLU A N 1
ATOM 1623 C CA . GLU A 1 211 ? -2.342 14.109 -31.078 1.00 97.19 211 GLU A CA 1
ATOM 1624 C C . GLU A 1 211 ? -2.031 14.903 -32.350 1.00 97.19 211 GLU A C 1
ATOM 1626 O O . GLU A 1 211 ? -1.715 14.307 -33.381 1.00 97.19 211 GLU A O 1
ATOM 1631 N N . ALA A 1 212 ? -2.008 16.236 -32.277 1.00 96.31 212 ALA A N 1
ATOM 1632 C CA . ALA A 1 212 ? -1.638 17.084 -33.405 1.00 96.31 212 ALA A CA 1
ATOM 1633 C 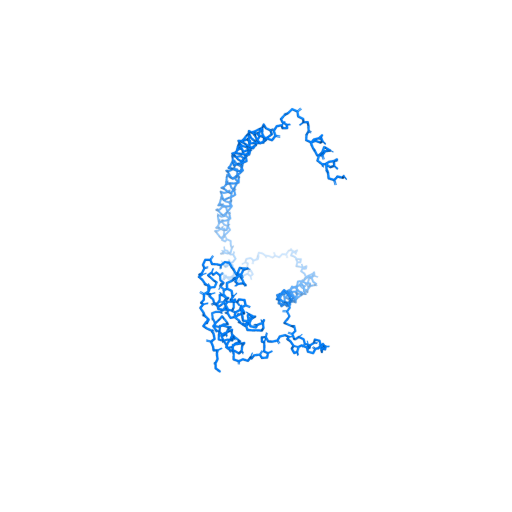C . ALA A 1 212 ? -0.200 16.807 -33.886 1.00 96.31 212 ALA A C 1
ATOM 1635 O O . ALA A 1 212 ? 0.047 16.660 -35.088 1.00 96.31 212 ALA A O 1
ATOM 1636 N N . ALA A 1 213 ? 0.759 16.670 -32.964 1.00 96.25 213 ALA A N 1
ATOM 1637 C CA . ALA A 1 213 ? 2.143 16.334 -33.296 1.00 96.25 213 ALA A CA 1
ATOM 1638 C C . ALA A 1 213 ? 2.275 14.932 -33.921 1.00 96.25 213 ALA A C 1
ATOM 1640 O O . ALA A 1 213 ? 3.025 14.750 -34.890 1.00 96.25 213 ALA A O 1
ATOM 1641 N N . LEU A 1 214 ? 1.531 13.945 -33.407 1.00 94.94 214 LEU A N 1
ATOM 1642 C CA . LEU A 1 214 ? 1.465 12.596 -33.970 1.00 94.94 214 LEU A CA 1
ATOM 1643 C C . LEU A 1 214 ? 0.836 12.601 -35.362 1.00 94.94 214 LEU A C 1
ATOM 1645 O O . LEU A 1 214 ? 1.412 12.005 -36.268 1.00 94.94 214 LEU A O 1
ATOM 1649 N N . ALA A 1 215 ? -0.262 13.326 -35.575 1.00 93.88 215 ALA A N 1
ATOM 1650 C CA . ALA A 1 215 ? -0.908 13.448 -36.878 1.00 93.88 215 ALA A CA 1
ATOM 1651 C C . ALA A 1 215 ? 0.039 14.054 -37.929 1.00 93.88 215 ALA A C 1
ATOM 1653 O O . ALA A 1 215 ? 0.123 13.556 -39.055 1.00 93.88 215 ALA A O 1
ATOM 1654 N N . VAL A 1 216 ? 0.822 15.077 -37.559 1.00 95.12 216 VAL A N 1
ATOM 1655 C CA . VAL A 1 216 ? 1.860 15.653 -38.433 1.00 95.12 216 VAL A CA 1
ATOM 1656 C C . VAL A 1 216 ? 2.954 14.631 -38.744 1.00 95.12 216 VAL A C 1
ATOM 1658 O O . VAL A 1 216 ? 3.385 14.524 -39.895 1.00 95.12 216 VAL A O 1
ATOM 1661 N N . ARG A 1 217 ? 3.415 13.866 -37.746 1.00 92.12 217 ARG A N 1
ATOM 1662 C CA . ARG A 1 217 ? 4.422 12.815 -37.956 1.00 92.12 217 ARG A CA 1
ATOM 1663 C C . ARG A 1 217 ? 3.890 11.702 -38.857 1.00 92.12 217 ARG A C 1
ATOM 1665 O O . ARG A 1 217 ? 4.583 11.317 -39.793 1.00 92.12 217 ARG A O 1
ATOM 1672 N N . GLU A 1 218 ? 2.679 11.213 -38.615 1.00 89.62 218 GLU A N 1
ATOM 1673 C CA . GLU A 1 218 ? 2.029 10.210 -39.459 1.00 89.62 218 GLU A CA 1
ATOM 1674 C C . GLU A 1 218 ? 1.875 10.703 -40.897 1.00 89.62 218 GLU A C 1
ATOM 1676 O O . GLU A 1 218 ? 2.175 9.963 -41.831 1.00 89.62 218 GLU A O 1
ATOM 1681 N N . ALA A 1 219 ? 1.453 11.956 -41.096 1.00 88.50 219 ALA A N 1
ATOM 1682 C CA . ALA A 1 219 ? 1.348 12.547 -42.424 1.00 88.50 219 ALA A CA 1
ATOM 1683 C C . ALA A 1 219 ? 2.710 12.594 -43.136 1.00 88.50 219 ALA A C 1
ATOM 1685 O O . ALA A 1 219 ? 2.795 12.200 -44.297 1.00 88.50 219 ALA A O 1
ATOM 1686 N N . LYS A 1 220 ? 3.786 12.999 -42.443 1.00 91.12 220 LYS A N 1
ATOM 1687 C CA . LYS A 1 220 ? 5.154 12.981 -42.996 1.00 91.12 220 LYS A CA 1
ATOM 1688 C C . LYS A 1 220 ? 5.589 11.572 -43.399 1.00 91.12 220 LYS A C 1
ATOM 1690 O O . LYS A 1 220 ? 6.011 11.382 -44.534 1.00 91.12 220 LYS A O 1
ATOM 1695 N N . VAL A 1 221 ? 5.400 10.581 -42.524 1.00 87.50 221 VAL A N 1
ATOM 1696 C CA . VAL A 1 221 ? 5.729 9.173 -42.815 1.00 87.50 221 VAL A CA 1
ATOM 1697 C C . VAL A 1 221 ? 4.929 8.654 -44.014 1.00 87.50 221 VAL A C 1
ATOM 1699 O O . VAL A 1 221 ? 5.484 7.991 -44.887 1.00 87.50 221 VAL A O 1
ATOM 1702 N N . ARG A 1 222 ? 3.635 8.990 -44.113 1.00 84.75 222 ARG A N 1
ATOM 1703 C CA . ARG A 1 222 ? 2.799 8.626 -45.270 1.00 84.75 222 ARG A CA 1
ATOM 1704 C C . ARG A 1 222 ? 3.292 9.267 -46.575 1.00 84.75 222 ARG A C 1
ATOM 1706 O O . ARG A 1 222 ? 3.188 8.641 -47.629 1.00 84.75 222 ARG A O 1
ATOM 1713 N N . VAL A 1 223 ? 3.822 10.492 -46.525 1.00 86.81 223 VAL A N 1
ATOM 1714 C CA . VAL A 1 223 ? 4.420 11.167 -47.692 1.00 86.81 223 VAL A CA 1
ATOM 1715 C C . VAL A 1 223 ? 5.746 10.513 -48.088 1.00 86.81 223 VAL A C 1
ATOM 1717 O O . VAL A 1 223 ? 5.923 10.203 -49.263 1.00 86.81 223 VAL A O 1
ATOM 1720 N N . GLU A 1 224 ? 6.640 10.241 -47.133 1.00 87.31 224 GLU A N 1
ATOM 1721 C CA . GLU A 1 224 ? 7.932 9.575 -47.374 1.00 87.31 224 GLU A CA 1
ATOM 1722 C C . GLU A 1 224 ? 7.761 8.164 -47.950 1.00 87.31 224 GLU A C 1
ATOM 1724 O O . GLU A 1 224 ? 8.460 7.780 -48.884 1.00 87.31 224 GLU A O 1
ATOM 1729 N N . ALA A 1 225 ? 6.776 7.412 -47.455 1.00 82.25 225 ALA A N 1
ATOM 1730 C CA . ALA A 1 225 ? 6.438 6.086 -47.964 1.00 82.25 225 ALA A CA 1
ATOM 1731 C C . ALA A 1 225 ? 5.701 6.111 -49.320 1.00 82.25 225 ALA A C 1
ATOM 1733 O O . ALA A 1 225 ? 5.346 5.054 -49.839 1.00 82.25 225 ALA A O 1
ATOM 1734 N N . GLY A 1 226 ? 5.392 7.289 -49.878 1.00 82.25 226 GLY A N 1
ATOM 1735 C CA . GLY A 1 226 ? 4.635 7.435 -51.128 1.00 82.25 226 GLY A CA 1
ATOM 1736 C C . GLY A 1 226 ? 3.169 6.978 -51.053 1.00 82.25 226 GLY A C 1
ATOM 1737 O O . GLY A 1 226 ? 2.474 6.971 -52.067 1.00 82.25 226 GLY A O 1
ATOM 1738 N N . THR A 1 227 ? 2.671 6.623 -49.863 1.00 78.75 227 THR A N 1
ATOM 1739 C CA . THR A 1 227 ? 1.320 6.077 -49.623 1.00 78.75 227 THR A CA 1
ATOM 1740 C C . THR A 1 227 ? 0.295 7.136 -49.206 1.00 78.75 227 THR A C 1
ATOM 1742 O O . THR A 1 227 ? -0.850 6.808 -48.915 1.00 78.75 227 THR A O 1
ATOM 1745 N N . GLY A 1 228 ? 0.652 8.424 -49.230 1.00 73.44 228 GLY A N 1
ATOM 1746 C CA . GLY A 1 228 ? -0.175 9.519 -48.703 1.00 73.44 228 GLY A CA 1
ATOM 1747 C C . GLY A 1 228 ? -1.575 9.702 -49.303 1.00 73.44 228 GLY A C 1
ATOM 1748 O O . GLY A 1 228 ? -2.413 10.323 -48.657 1.00 73.44 228 GLY A O 1
ATOM 1749 N N . LYS A 1 229 ? -1.860 9.172 -50.500 1.00 75.25 229 LYS A N 1
ATOM 1750 C CA . LYS A 1 229 ? -3.194 9.243 -51.137 1.00 75.25 229 LYS A CA 1
ATOM 1751 C C . LYS A 1 229 ? -4.031 7.970 -50.979 1.00 75.25 229 LYS A C 1
ATOM 1753 O O . LYS A 1 229 ? -5.189 7.971 -51.386 1.00 75.25 229 LYS A O 1
ATOM 1758 N N . LEU A 1 230 ? -3.457 6.895 -50.438 1.00 74.69 230 LEU A N 1
ATOM 1759 C CA . LEU A 1 230 ? -4.109 5.591 -50.358 1.00 74.69 230 LEU A CA 1
ATOM 1760 C C . LEU A 1 230 ? -4.600 5.328 -48.928 1.00 74.69 230 LEU A C 1
ATOM 1762 O O . LEU A 1 230 ? -3.866 5.583 -47.970 1.00 74.69 230 LEU A O 1
ATOM 1766 N N . PRO A 1 231 ? -5.823 4.802 -48.745 1.00 82.88 231 PRO A N 1
ATOM 1767 C CA . PRO A 1 231 ? -6.285 4.384 -47.430 1.00 82.88 231 PRO A CA 1
ATOM 1768 C C . PRO A 1 231 ? -5.423 3.223 -46.910 1.00 82.88 231 PRO A C 1
ATOM 1770 O O . PRO A 1 231 ? -5.051 2.321 -47.662 1.00 82.88 231 PRO A O 1
ATOM 1773 N N . LEU A 1 232 ? -5.144 3.207 -45.600 1.00 79.31 232 LEU A N 1
ATOM 1774 C CA . LEU A 1 232 ? -4.277 2.213 -44.941 1.00 79.31 232 LEU A CA 1
ATOM 1775 C C . LEU A 1 232 ? -4.652 0.762 -45.294 1.00 79.31 232 LEU A C 1
ATOM 1777 O O . LEU A 1 232 ? -3.782 -0.074 -45.515 1.00 79.31 232 LEU A O 1
ATOM 1781 N N . MET A 1 233 ? -5.949 0.474 -45.410 1.00 82.56 233 MET A N 1
ATOM 1782 C CA . MET A 1 233 ? -6.450 -0.858 -45.758 1.00 82.56 233 MET A CA 1
ATOM 1783 C C . MET A 1 233 ? -6.057 -1.314 -47.169 1.00 82.56 233 MET A C 1
ATOM 1785 O O . MET A 1 233 ? -5.895 -2.512 -47.391 1.00 82.56 233 MET A O 1
ATOM 1789 N N . GLU A 1 234 ? -5.887 -0.398 -48.124 1.00 82.00 234 GLU A N 1
ATOM 1790 C CA . GLU A 1 234 ? -5.405 -0.737 -49.468 1.00 82.00 234 GLU A CA 1
ATOM 1791 C C . GLU A 1 234 ? -3.897 -0.983 -49.484 1.00 82.00 234 GLU A C 1
ATOM 1793 O O . GLU A 1 234 ? -3.458 -1.909 -50.161 1.00 82.00 234 GLU A O 1
ATOM 1798 N N . VAL A 1 235 ? -3.127 -0.236 -48.683 1.00 80.69 235 VAL A N 1
ATOM 1799 C CA . VAL A 1 235 ? -1.684 -0.470 -48.478 1.00 80.69 235 VAL A CA 1
ATOM 1800 C C . VAL A 1 235 ? -1.443 -1.832 -47.823 1.00 80.69 235 VAL A C 1
ATOM 1802 O O . VAL A 1 235 ? -0.612 -2.611 -48.277 1.00 80.69 235 VAL A O 1
ATOM 1805 N N . LEU A 1 236 ? -2.213 -2.174 -46.789 1.00 83.50 236 LEU A N 1
ATOM 1806 C CA . LEU A 1 236 ? -2.120 -3.488 -46.147 1.00 83.50 236 LEU A CA 1
ATOM 1807 C C . LEU A 1 236 ? -2.546 -4.615 -47.099 1.00 83.50 236 LEU A C 1
ATOM 1809 O O . LEU A 1 236 ? -1.934 -5.680 -47.119 1.00 83.50 236 LEU A O 1
ATOM 1813 N N . ARG A 1 237 ? -3.563 -4.378 -47.938 1.00 85.75 237 ARG A N 1
ATOM 1814 C CA . ARG A 1 237 ? -4.003 -5.348 -48.950 1.00 85.75 237 ARG A CA 1
ATOM 1815 C C . ARG A 1 237 ? -2.985 -5.516 -50.082 1.00 85.75 237 ARG A C 1
ATOM 1817 O O . ARG A 1 237 ? -2.895 -6.616 -50.621 1.00 85.75 237 ARG A O 1
ATOM 1824 N N . SER A 1 238 ? -2.248 -4.473 -50.466 1.00 81.06 238 SER A N 1
ATOM 1825 C CA . SER A 1 238 ? -1.195 -4.578 -51.482 1.00 81.06 238 SER A CA 1
ATOM 1826 C C . SER A 1 238 ? 0.043 -5.293 -50.943 1.00 81.06 238 SER A C 1
ATOM 1828 O O . SER A 1 238 ? 0.566 -6.159 -51.637 1.00 81.06 238 SER A O 1
ATOM 1830 N N . LEU A 1 239 ? 0.438 -5.037 -49.692 1.00 80.62 239 LEU A N 1
ATOM 1831 C CA . LEU A 1 239 ? 1.501 -5.784 -49.007 1.00 80.62 239 LEU A CA 1
ATOM 1832 C C . LEU A 1 239 ? 1.153 -7.272 -48.871 1.00 80.62 239 LEU A C 1
ATOM 1834 O O . LEU A 1 239 ? 1.937 -8.124 -49.273 1.00 80.62 239 LEU A O 1
ATOM 1838 N N . ALA A 1 240 ? -0.069 -7.593 -48.438 1.00 86.62 240 ALA A N 1
ATOM 1839 C CA . ALA A 1 240 ? -0.528 -8.981 -48.336 1.00 86.62 240 ALA A CA 1
ATOM 1840 C C . ALA A 1 240 ? -0.608 -9.710 -49.694 1.00 86.62 240 ALA A C 1
ATOM 1842 O O . ALA A 1 240 ? -0.616 -10.937 -49.741 1.00 86.62 240 ALA A O 1
ATOM 1843 N N . ARG A 1 241 ? -0.702 -8.971 -50.810 1.00 81.25 241 ARG A N 1
ATOM 1844 C CA . ARG A 1 241 ? -0.641 -9.530 -52.172 1.00 81.25 241 ARG A CA 1
ATOM 1845 C C . ARG A 1 241 ? 0.786 -9.672 -52.702 1.00 81.25 241 ARG A C 1
ATOM 1847 O O . ARG A 1 241 ? 0.980 -10.454 -53.619 1.00 81.25 241 ARG A O 1
ATOM 1854 N N . LEU A 1 242 ? 1.738 -8.914 -52.161 1.00 73.69 242 LEU A N 1
ATOM 1855 C CA . LEU A 1 242 ? 3.163 -8.978 -52.498 1.00 73.69 242 LEU A CA 1
ATOM 1856 C C . LEU A 1 242 ? 3.877 -10.155 -51.815 1.00 73.69 242 LEU A C 1
ATOM 1858 O O . LEU A 1 242 ? 4.890 -10.617 -52.324 1.00 73.69 242 LEU A O 1
ATOM 1862 N N . GLU A 1 243 ? 3.353 -10.650 -50.691 1.00 58.72 243 GLU A N 1
ATOM 1863 C CA . GLU A 1 243 ? 3.913 -11.783 -49.932 1.00 58.72 243 GLU A CA 1
ATOM 1864 C C . GLU A 1 243 ? 3.438 -13.175 -50.409 1.00 58.72 243 GLU A C 1
ATOM 1866 O O . GLU A 1 243 ? 3.612 -14.166 -49.698 1.00 58.72 243 GLU A O 1
ATOM 1871 N N . ARG A 1 244 ? 2.840 -13.281 -51.603 1.00 48.88 244 ARG A N 1
ATOM 1872 C CA . ARG A 1 244 ? 2.396 -14.550 -52.202 1.00 48.88 244 ARG A CA 1
ATOM 1873 C C . ARG A 1 244 ? 2.993 -14.748 -53.585 1.00 48.88 244 ARG A C 1
ATOM 1875 O O . ARG A 1 244 ? 3.336 -15.910 -53.887 1.00 48.88 244 ARG A O 1
#

Sequence (244 aa):
MDTGVLAEPHPSIAHEEYYKHIHDELLEPQRMKQLLAWCGRKALTPKDGKVGDATAAAVARIIEEEVLSDVLSNPGLSSWFNREDSQPSTVIKKPNPRNIDNLAKVEAIEASLKKLLAEKATWRSLLKTDVKATLSLAGGPDMNKLLQPSESAFASSSRSQDLLAEARSLVKQHSGEIEFQVDQLADGIHKLDHYGKAADRLAGRILEDAEAALAVREAKVRVEAGTGKLPLMEVLRSLARLER

Foldseek 3Di:
DCPPDLDADDPPDDLVCLLVVDDPPDDPLVSQLSSCLNVLVVVLPDPPDDDDDPVVVVVVSVVSVVVNVCSNVDSVNSDPVPDDPDDDDDDPDDDDVVVVVVVVVVVVVVVVVVVVVVVVVVVVVVVVVDDPPPPVPPDDDDCCVVDDPVRNVVVVVVPPPVVVVVVVVVVVVVVVVVVVVVVVVVVVVVVVVVVVVVVVVVVVVVVVVVVVVVVVVVCVVCVVVVNNVPDPVVVVVVVVVVVD

InterPro domains:
  IPR013218 Kinetochore-associated protein Dsn1/Mis13 [PF08202] (3-241)
  IPR013218 Kinetochore-associated protein Dsn1/Mis13 [PTHR14778] (7-243)

Secondary structure (DSSP, 8-state):
------PPPPTTS-GGGGGGGS-TTS-HHHHHHHHHHHHHHHHHS--TT----HHHHHHHHHHHHHHHHHHHH-HHHH--TT---PPPP---PPPPHHHHHHHHHHHHHHHHHHHHHHHHHHHHHHHHT-S------SS---GGGSS-HHHHHHHHHHT-HHHHHHHHHHHHHHHHHHHHHHHHHHHHHHHHHHHHHHHHHHHHHHHHHHHHHHHHHHHHHHHHTT-TTS-HHHHHHHHHHHT-

Organism: NCBI:txid1392247

pLDDT: mean 82.37, std 14.82, range [37.47, 98.56]